Protein AF-A0A8S9YTT0-F1 (afdb_monomer)

Nearest PDB structures (foldseek):
  9b3q-assembly1_E  TM=8.096E-01  e=3.314E-27  Homo sapiens
  6gvc-assembly2_A  TM=8.107E-01  e=1.559E-25  Oryctolagus cuniculus
  2yjf-assembly1_A  TM=7.928E-01  e=2.872E-25  Oryctolagus cuniculus
  2yjf-assembly1_B  TM=7.655E-01  e=1.351E-23  Oryctolagus cuniculus
  6i4i-assembly1_A  TM=8.141E-01  e=9.166E-22  Plasmodium falciparum 3D7

Secondary structure (DSSP, 8-state):
------PPEEEEE-SSEEEEEETT-SS-SEEEE--EE--SS--S-TTS---S-EETHHHHTTS-HHHHHTT----SSS-EEEE-TTSPEEEE-THHHHHHHTTT-GGGGT--S--HHHHHHHHHHTS-HHHHHHHHTTEE--SGGGGSTTHHHHHHHHHHHHS-TTS---EE--TTTTTHHHHHHHHHHHSTTGGGTS--HHHHHHHTTHHHHHH--

Solvent-accessible surface area (backbone atoms only — not comparable to full-atom values): 13196 Å² total; per-residue (Å²): 127,82,74,78,79,82,68,42,77,36,74,37,82,40,85,59,43,29,35,30,30,48,32,70,48,96,61,66,77,42,76,47,52,50,37,77,34,62,74,92,72,89,82,89,67,92,88,63,92,78,65,84,61,33,56,24,68,61,21,59,75,65,56,69,58,71,66,63,60,72,74,63,89,72,66,86,88,59,60,44,80,46,73,45,98,88,67,52,73,47,77,46,28,58,59,78,55,54,60,66,40,35,51,59,43,25,56,80,74,75,39,97,57,79,16,55,48,55,48,52,51,52,55,47,68,71,46,62,77,87,53,36,60,59,49,40,50,58,40,70,51,63,36,66,88,63,66,52,87,64,47,60,60,51,44,44,54,51,44,56,70,80,41,64,89,88,59,62,74,34,66,42,69,57,93,65,16,65,44,43,69,46,50,50,45,11,55,51,54,56,38,90,68,34,79,79,66,62,82,52,70,67,55,38,73,75,53,40,79,60,45,54,63,70,70,75,108

pLDDT: mean 85.32, std 14.97, range [38.56, 98.38]

Foldseek 3Di:
DPDPPPWDWFWDQDPFKIFIDTQPDPGGPDIWGQDKAADPDPDDDPDDDDDRIDGTVRRVVPPPPVVVVVVQPDDDDAWDWDQDPVRDIDIDGPCLPVVLCCQCVVCVVVDPDHHPLVVLLVVLVPDDPVCSLVSQQDAEDAADSCPRPCSQVVSQVSNCVVDDVVRDGDYHYDPVRNCVVRNVRSPLSPDPCNVVQDQDPVNCVVVPPVVCVVRPD

Mean predicted aligned error: 8.88 Å

Organism: NCBI:txid59628

InterPro domains:
  IPR004000 Actin family [PF00022] (4-63)
  IPR004000 Actin family [PF00022] (70-217)
  IPR004000 Actin family [PR00190] (27-36)
  IPR004000 Actin family [PR00190] (50-61)
  IPR004000 Actin family [PTHR11937] (63-209)
  IPR004000 Actin family [SM00268] (6-217)
  IPR004001 Actin, conserved site [PS00406] (54-64)
  IPR004001 Actin, conserved site [PS00432] (198-206)
  IPR043129 ATPase, nucleotide binding domain [SSF53067] (7-217)

Sequence (217 aa):
MAEDEISALVIDNGSGMCKAGFAGDDAPRAVFPSIVGRPRHIGVMVGMGQKDSYVGDEAQSKRDFDHEMTTAAESSSLEKSYELPDGQVITIGNERFRCPEAMFQPSFLGMECAGLHETAYTSIMKCDVDIRKDLYANIVLSGGSTMFPGIADRMQKEITILTPSTMKIKIIAPPERKYSVWIGGSILASLSTFHQMWITKQEYDESGPGIVHRKCF

Structure (mmCIF, N/CA/C/O backbone):
data_AF-A0A8S9YTT0-F1
#
_entry.id   AF-A0A8S9YTT0-F1
#
loop_
_atom_site.group_PDB
_atom_site.id
_atom_site.type_symbol
_atom_site.label_atom_id
_atom_site.label_alt_id
_atom_site.label_comp_id
_atom_site.label_asym_id
_atom_site.label_entity_id
_atom_site.label_seq_id
_atom_site.pdbx_PDB_ins_code
_atom_site.Cartn_x
_atom_site.Cartn_y
_atom_site.Cartn_z
_atom_site.occupancy
_atom_site.B_iso_or_equiv
_atom_site.auth_seq_id
_atom_site.auth_comp_id
_atom_site.auth_asym_id
_atom_site.auth_atom_id
_atom_site.pdbx_PDB_model_num
ATOM 1 N N . MET A 1 1 ? -7.829 19.624 37.530 1.00 38.56 1 MET A N 1
ATOM 2 C CA . MET A 1 1 ? -7.135 18.356 37.235 1.00 38.56 1 MET A CA 1
ATOM 3 C C . MET A 1 1 ? -6.894 18.389 35.745 1.00 38.56 1 MET A C 1
ATOM 5 O O . MET A 1 1 ? -7.862 18.615 35.034 1.00 38.56 1 MET A O 1
ATOM 9 N N . ALA A 1 2 ? -5.638 18.355 35.298 1.00 44.84 2 ALA A N 1
ATOM 10 C CA . ALA A 1 2 ? -5.367 18.207 33.874 1.00 44.84 2 ALA A CA 1
ATOM 11 C C . ALA A 1 2 ? -6.006 16.880 33.453 1.00 44.84 2 ALA A C 1
ATOM 13 O O . ALA A 1 2 ? -5.789 15.876 34.129 1.00 44.84 2 ALA A O 1
ATOM 14 N N . GLU A 1 3 ? -6.883 16.905 32.454 1.00 53.22 3 GLU A N 1
ATOM 15 C CA . GLU A 1 3 ? -7.297 15.672 31.795 1.00 53.22 3 GLU A CA 1
ATOM 16 C C . GLU A 1 3 ? -6.010 15.017 31.294 1.00 53.22 3 GLU A C 1
ATOM 18 O O . GLU A 1 3 ? -5.259 15.647 30.550 1.00 53.22 3 GLU A O 1
ATOM 23 N N . ASP A 1 4 ? -5.699 13.813 31.779 1.00 58.91 4 ASP A N 1
ATOM 24 C CA . ASP A 1 4 ? -4.597 13.036 31.224 1.00 58.91 4 ASP A CA 1
ATOM 25 C C . ASP A 1 4 ? -4.889 12.872 29.731 1.00 58.91 4 ASP A C 1
ATOM 27 O O . ASP A 1 4 ? -5.878 12.245 29.345 1.00 58.91 4 ASP A O 1
ATOM 31 N N . GLU A 1 5 ? -4.077 13.509 28.892 1.00 66.75 5 GLU A N 1
ATOM 32 C CA . GLU A 1 5 ? -4.252 13.512 27.446 1.00 66.75 5 GLU A CA 1
ATOM 33 C C . GLU A 1 5 ? -4.031 12.082 26.933 1.00 66.75 5 GLU A C 1
ATOM 35 O O . GLU A 1 5 ? -2.901 11.615 26.768 1.00 66.75 5 GLU A O 1
ATOM 40 N N . ILE A 1 6 ? -5.128 11.338 26.746 1.00 69.56 6 ILE A N 1
ATOM 41 C CA . ILE A 1 6 ? -5.086 9.968 26.234 1.00 69.56 6 ILE A CA 1
ATOM 42 C C . ILE A 1 6 ? -4.625 10.032 24.778 1.00 69.56 6 ILE A C 1
ATOM 44 O O . ILE A 1 6 ? -5.411 10.256 23.860 1.00 69.56 6 ILE A O 1
ATOM 48 N N . SER A 1 7 ? -3.331 9.815 24.569 1.00 84.38 7 SER A N 1
ATOM 49 C CA . SER A 1 7 ? -2.740 9.724 23.238 1.00 84.38 7 SER A CA 1
ATOM 50 C C . SER A 1 7 ? -2.966 8.325 22.671 1.00 84.38 7 SER A C 1
ATOM 52 O O . SER A 1 7 ? -2.476 7.333 23.218 1.00 84.38 7 SER A O 1
ATOM 54 N N . ALA A 1 8 ? -3.709 8.227 21.569 1.00 91.50 8 ALA A N 1
ATOM 55 C CA . ALA A 1 8 ? -3.956 6.950 20.910 1.00 91.50 8 ALA A CA 1
ATOM 56 C C . ALA A 1 8 ? -2.650 6.337 20.373 1.00 91.50 8 ALA A C 1
ATOM 58 O O . ALA A 1 8 ? -1.804 7.034 19.814 1.00 91.50 8 ALA A O 1
ATOM 59 N N . LEU A 1 9 ? -2.501 5.017 20.514 1.00 94.44 9 LEU A N 1
ATOM 60 C CA . LEU A 1 9 ? -1.421 4.257 19.889 1.00 94.44 9 LEU A CA 1
ATOM 61 C C . LEU A 1 9 ? -1.880 3.765 18.513 1.00 94.44 9 LEU A C 1
ATOM 63 O O . LEU A 1 9 ? -2.893 3.078 18.396 1.00 94.44 9 LEU A O 1
ATOM 67 N N . VAL A 1 10 ? -1.107 4.079 17.479 1.00 96.31 10 VAL A N 1
ATOM 68 C CA . VAL A 1 10 ? -1.380 3.694 16.092 1.00 96.31 10 VAL A CA 1
ATOM 69 C C . VAL A 1 10 ? -0.447 2.557 15.713 1.00 96.31 10 VAL A C 1
ATOM 71 O O . VAL A 1 10 ? 0.773 2.730 15.746 1.00 96.31 10 VAL A O 1
ATOM 74 N N . ILE A 1 11 ? -1.016 1.412 15.327 1.00 95.94 11 ILE A N 1
ATOM 75 C CA . ILE A 1 11 ? -0.274 0.217 14.908 1.00 95.94 11 ILE A CA 1
ATOM 76 C C . ILE A 1 11 ? -0.663 -0.136 13.468 1.00 95.94 11 ILE A C 1
ATOM 78 O O . ILE A 1 11 ? -1.787 -0.554 13.203 1.00 95.94 11 ILE A O 1
ATOM 82 N N . ASP A 1 12 ? 0.284 0.007 12.543 1.00 95.06 12 ASP A N 1
ATOM 83 C CA . ASP A 1 12 ? 0.170 -0.430 11.148 1.00 95.06 12 ASP A CA 1
ATOM 84 C C . ASP A 1 12 ? 0.876 -1.783 10.986 1.00 95.06 12 ASP A C 1
ATOM 86 O O . ASP A 1 12 ? 2.108 -1.858 10.894 1.00 95.06 12 ASP A O 1
ATOM 90 N N . ASN A 1 13 ? 0.085 -2.858 10.976 1.00 91.88 13 ASN A N 1
ATOM 91 C CA . ASN A 1 13 ? 0.576 -4.218 10.784 1.00 91.88 13 ASN A CA 1
ATOM 92 C C . ASN A 1 13 ? 0.696 -4.554 9.288 1.00 91.88 13 ASN A C 1
ATOM 94 O O . ASN A 1 13 ? -0.199 -5.157 8.693 1.00 91.88 13 ASN A O 1
ATOM 98 N N . GLY A 1 14 ? 1.809 -4.153 8.672 1.00 88.00 14 GLY A N 1
ATOM 99 C CA . GLY A 1 14 ? 2.117 -4.494 7.284 1.00 88.00 14 GLY A CA 1
ATOM 100 C C . GLY A 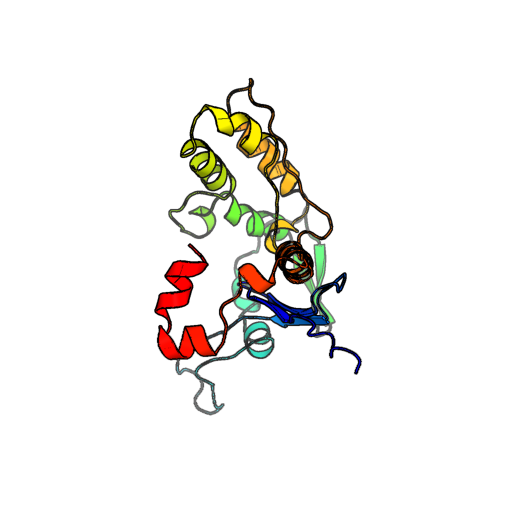1 14 ? 2.579 -5.946 7.111 1.00 88.00 14 GLY A C 1
ATOM 101 O O . GLY A 1 14 ? 2.981 -6.605 8.063 1.00 88.00 14 GLY A O 1
ATOM 102 N N . SER A 1 15 ? 2.601 -6.439 5.870 1.00 83.06 15 SER A N 1
ATOM 103 C CA . SER A 1 15 ? 3.037 -7.810 5.539 1.00 83.06 15 SER A CA 1
ATOM 104 C C . SER A 1 15 ? 4.548 -8.055 5.662 1.00 83.06 15 SER A C 1
ATOM 106 O O . SER A 1 15 ? 4.977 -9.200 5.760 1.00 83.06 15 SER A O 1
ATOM 108 N N . GLY A 1 16 ? 5.359 -6.994 5.624 1.00 82.25 16 GLY A N 1
ATOM 109 C CA . GLY A 1 16 ? 6.813 -7.075 5.809 1.00 82.25 16 GLY A CA 1
ATOM 110 C C . GLY A 1 16 ? 7.337 -6.274 6.998 1.00 82.25 16 GLY A C 1
ATOM 111 O O . GLY A 1 16 ? 8.327 -6.669 7.603 1.00 82.25 16 GLY A O 1
ATOM 112 N N . MET A 1 17 ? 6.680 -5.161 7.343 1.00 88.06 17 MET A N 1
ATOM 113 C CA . MET A 1 17 ? 7.074 -4.287 8.451 1.00 88.06 17 MET A CA 1
ATOM 114 C C . MET A 1 17 ? 5.854 -3.865 9.270 1.00 88.06 17 MET A C 1
ATOM 116 O O . MET A 1 17 ? 4.900 -3.318 8.704 1.00 88.06 17 MET A O 1
ATOM 120 N N . CYS A 1 18 ? 5.945 -4.009 10.589 1.00 92.75 18 CYS A N 1
ATOM 121 C CA . CYS A 1 18 ? 5.058 -3.370 11.552 1.00 92.75 18 CYS A CA 1
ATOM 122 C C . CYS A 1 18 ? 5.587 -1.973 11.902 1.00 92.75 18 CYS A C 1
ATOM 124 O O . CYS A 1 18 ? 6.802 -1.761 11.981 1.00 92.75 18 CYS A O 1
ATOM 126 N N . LYS A 1 19 ? 4.678 -1.013 12.083 1.00 95.19 19 LYS A N 1
ATOM 127 C CA . LYS A 1 19 ? 4.997 0.370 12.459 1.00 95.19 19 LYS A CA 1
ATOM 128 C C . LYS A 1 19 ? 4.099 0.793 13.609 1.00 95.19 19 LYS A C 1
ATOM 130 O O . LYS A 1 19 ? 2.890 0.582 13.538 1.00 95.19 19 LYS A O 1
ATOM 135 N N . ALA A 1 20 ? 4.675 1.401 14.638 1.00 96.06 20 ALA A N 1
ATOM 136 C CA . ALA A 1 20 ? 3.938 1.861 15.807 1.00 96.06 20 ALA A CA 1
ATOM 137 C C . ALA A 1 20 ? 4.396 3.253 16.258 1.00 96.06 20 ALA A C 1
ATOM 139 O O . ALA A 1 20 ? 5.578 3.586 16.166 1.00 96.06 20 ALA A O 1
ATOM 140 N N . GLY A 1 21 ? 3.469 4.061 16.762 1.00 96.06 21 GLY A N 1
ATOM 141 C CA . GLY A 1 21 ? 3.725 5.402 17.297 1.00 96.06 21 GLY A CA 1
ATOM 142 C C . GLY A 1 21 ? 2.439 6.030 17.828 1.00 96.06 21 GLY A C 1
ATOM 143 O O . GLY A 1 21 ? 1.384 5.396 17.760 1.00 96.06 21 GLY A O 1
ATOM 144 N N . PHE A 1 22 ? 2.515 7.243 18.370 1.00 95.12 22 PHE A N 1
ATOM 145 C CA . PHE A 1 22 ? 1.338 7.909 18.925 1.00 95.12 22 PHE A CA 1
ATOM 146 C C . PHE A 1 22 ? 0.628 8.749 17.864 1.00 95.12 22 PHE A C 1
ATOM 148 O O . PHE A 1 22 ? 1.243 9.226 16.912 1.00 95.12 22 PHE A O 1
ATOM 155 N N . ALA A 1 23 ? -0.681 8.919 18.026 1.00 93.06 23 ALA A N 1
ATOM 156 C CA . ALA A 1 23 ? -1.452 9.851 17.219 1.00 93.06 23 ALA A CA 1
ATOM 157 C C . ALA A 1 23 ? -0.889 11.273 17.360 1.00 93.06 23 ALA A C 1
ATOM 159 O O . ALA A 1 23 ? -0.555 11.706 18.461 1.00 93.06 23 ALA A O 1
ATOM 160 N N . GLY A 1 24 ? -0.777 11.983 16.238 1.00 88.06 24 GLY A N 1
ATOM 161 C CA . GLY A 1 24 ? -0.165 13.312 16.170 1.00 88.06 24 GLY A CA 1
ATOM 162 C C . GLY A 1 24 ? 1.354 13.315 15.962 1.00 88.06 24 GLY A C 1
ATOM 163 O O . GLY A 1 24 ? 1.894 14.364 15.626 1.00 88.06 24 GLY A O 1
ATOM 164 N N . ASP A 1 25 ? 2.046 12.176 16.090 1.00 91.06 25 ASP A N 1
ATOM 165 C CA . ASP A 1 25 ? 3.452 12.081 15.683 1.00 91.06 25 ASP A CA 1
ATOM 166 C C . ASP A 1 25 ? 3.562 12.158 14.138 1.00 91.06 25 ASP A C 1
ATOM 168 O O . ASP A 1 25 ? 2.771 11.541 13.413 1.00 91.06 25 ASP A O 1
ATOM 172 N N . ASP A 1 26 ? 4.595 12.844 13.631 1.00 87.62 26 ASP A N 1
ATOM 173 C CA . ASP A 1 26 ? 4.874 12.987 12.187 1.00 87.62 26 ASP A CA 1
ATOM 174 C C . ASP A 1 26 ? 5.441 11.706 11.538 1.00 87.62 26 ASP A C 1
ATOM 176 O O . ASP A 1 26 ? 5.462 11.559 10.313 1.00 87.62 26 ASP A O 1
ATOM 180 N N . ALA A 1 27 ? 5.934 10.764 12.349 1.00 91.44 27 ALA A N 1
ATOM 181 C CA . ALA A 1 27 ? 6.532 9.507 11.909 1.00 91.44 27 ALA A CA 1
ATOM 182 C C . ALA A 1 27 ? 6.377 8.409 12.979 1.00 91.44 27 ALA A C 1
ATOM 184 O O . ALA A 1 27 ? 6.311 8.718 14.171 1.00 91.44 27 ALA A O 1
ATOM 185 N N . PRO A 1 28 ? 6.368 7.116 12.595 1.00 93.75 28 PRO A N 1
ATOM 186 C CA . PRO A 1 28 ? 6.307 6.028 13.564 1.00 93.75 28 PRO A CA 1
ATOM 187 C C . PRO A 1 28 ? 7.546 6.024 14.470 1.00 93.75 28 PRO A C 1
ATOM 189 O O . PRO A 1 28 ? 8.673 6.178 13.998 1.00 93.75 28 PRO A O 1
ATOM 192 N N . ARG A 1 29 ? 7.343 5.775 15.768 1.00 95.25 29 ARG A N 1
ATOM 193 C CA . ARG A 1 29 ? 8.421 5.664 16.767 1.00 95.25 29 ARG A CA 1
ATOM 194 C C . ARG A 1 29 ? 9.153 4.327 16.711 1.00 95.25 29 ARG A C 1
ATOM 196 O O . ARG A 1 29 ? 10.323 4.255 17.070 1.00 95.25 29 ARG A O 1
ATOM 203 N N . ALA A 1 30 ? 8.470 3.273 16.275 1.00 94.31 30 ALA A N 1
ATOM 204 C CA . ALA A 1 30 ? 9.037 1.943 16.113 1.00 94.31 30 ALA A CA 1
ATOM 205 C C . ALA A 1 30 ? 8.679 1.378 14.739 1.00 94.31 30 ALA A C 1
ATOM 207 O O . ALA A 1 30 ? 7.532 1.463 14.298 1.00 94.31 30 ALA A O 1
ATOM 208 N N . VAL A 1 31 ? 9.665 0.775 14.078 1.00 92.19 31 VAL A N 1
ATOM 209 C CA . VAL A 1 31 ? 9.508 0.095 12.791 1.00 92.19 31 VAL A CA 1
ATOM 210 C C . VAL A 1 31 ? 10.322 -1.192 12.845 1.00 92.19 31 VAL A C 1
ATOM 212 O O . VAL A 1 31 ? 11.537 -1.131 13.006 1.00 92.19 31 VAL A O 1
ATOM 215 N N . PHE A 1 32 ? 9.670 -2.347 12.725 1.00 90.25 32 PHE A N 1
ATOM 216 C CA . PHE A 1 32 ? 10.324 -3.656 12.854 1.00 90.25 32 PHE A CA 1
ATOM 217 C C . PHE A 1 32 ? 9.721 -4.691 11.893 1.00 90.25 32 PHE A C 1
ATOM 219 O O . PHE A 1 32 ? 8.564 -4.532 11.488 1.00 90.25 32 PHE A O 1
ATOM 226 N N . PRO A 1 33 ? 10.463 -5.742 11.491 1.00 87.44 33 PRO A N 1
ATOM 227 C CA . PRO A 1 33 ? 9.933 -6.728 10.557 1.00 87.44 33 PRO A CA 1
ATOM 228 C C . PRO A 1 33 ? 8.779 -7.538 11.158 1.00 87.44 33 PRO A C 1
ATOM 230 O O . PRO A 1 33 ? 8.885 -8.074 12.260 1.00 87.44 33 PRO A O 1
ATOM 233 N N . SER A 1 34 ? 7.685 -7.670 10.410 1.00 88.50 34 SER A N 1
ATOM 234 C CA . SER A 1 34 ? 6.482 -8.440 10.779 1.00 88.50 34 SER A CA 1
ATOM 235 C C . SER A 1 34 ? 6.451 -9.812 10.095 1.00 88.50 34 SER A C 1
ATOM 237 O O . SER A 1 34 ? 5.413 -10.292 9.645 1.00 88.50 34 SER A O 1
ATOM 239 N N . ILE A 1 35 ? 7.619 -10.443 9.979 1.00 85.38 35 ILE A N 1
ATOM 240 C CA . ILE A 1 35 ? 7.816 -11.668 9.200 1.00 85.38 35 ILE A CA 1
ATOM 241 C C . ILE A 1 35 ? 7.949 -12.863 10.141 1.00 85.38 35 ILE A C 1
ATOM 243 O O . ILE A 1 35 ? 8.660 -12.801 11.143 1.00 85.38 35 ILE A O 1
ATOM 247 N N . VAL A 1 36 ? 7.310 -13.973 9.773 1.00 85.81 36 VAL A N 1
ATOM 248 C CA . VAL A 1 36 ? 7.526 -15.286 10.387 1.00 85.81 36 VAL A CA 1
ATOM 249 C C . VAL A 1 36 ? 8.046 -16.240 9.315 1.00 85.81 36 VAL A C 1
ATOM 251 O O . VAL A 1 36 ? 7.422 -16.395 8.267 1.00 85.81 36 VAL A O 1
ATOM 254 N N . GLY A 1 37 ? 9.199 -16.859 9.560 1.00 82.00 37 GLY A N 1
ATOM 255 C CA . GLY A 1 37 ? 9.825 -17.839 8.670 1.00 82.00 37 GLY A CA 1
ATOM 256 C C . GLY A 1 37 ? 9.731 -19.253 9.238 1.00 82.00 37 GLY A C 1
ATOM 257 O O . GLY A 1 37 ? 9.823 -19.434 10.452 1.00 82.00 37 GLY A O 1
ATOM 258 N N . ARG A 1 38 ? 9.571 -20.261 8.374 1.00 80.88 38 ARG A N 1
ATOM 259 C CA . ARG A 1 38 ? 9.629 -21.686 8.744 1.00 80.88 38 ARG A CA 1
ATOM 260 C C . ARG A 1 38 ? 10.625 -22.432 7.847 1.00 80.88 38 ARG A C 1
ATOM 262 O O . ARG A 1 38 ? 10.647 -22.148 6.648 1.00 80.88 38 ARG A O 1
ATOM 269 N N . PRO A 1 39 ? 11.416 -23.381 8.382 1.00 73.69 39 PRO A N 1
ATOM 270 C CA . PRO A 1 39 ? 12.289 -24.225 7.568 1.00 73.69 39 PRO A CA 1
ATOM 271 C C . PRO A 1 39 ? 11.502 -24.995 6.499 1.00 73.69 39 PRO A C 1
ATOM 273 O O . PRO A 1 39 ? 10.497 -25.635 6.805 1.00 73.69 39 PRO A O 1
ATOM 276 N N . ARG A 1 40 ? 11.967 -24.963 5.242 1.00 65.69 40 ARG A N 1
ATOM 277 C CA . ARG A 1 40 ? 11.335 -25.691 4.123 1.00 65.69 40 ARG A CA 1
ATOM 278 C C . ARG A 1 40 ? 11.636 -27.194 4.150 1.00 65.69 40 ARG A C 1
ATOM 280 O O . ARG A 1 40 ? 10.822 -27.990 3.692 1.00 65.69 40 ARG A O 1
ATOM 287 N N . HIS A 1 41 ? 12.783 -27.575 4.711 1.00 68.06 41 HIS A N 1
ATOM 288 C CA . HIS A 1 41 ? 13.205 -28.963 4.875 1.00 68.06 41 HIS A CA 1
ATOM 289 C C . HIS A 1 41 ? 13.453 -29.248 6.357 1.00 68.06 41 HIS A C 1
ATOM 291 O O . HIS A 1 41 ? 14.372 -28.697 6.959 1.00 68.06 41 HIS A O 1
ATOM 297 N N . ILE A 1 42 ? 12.622 -30.108 6.942 1.00 55.31 42 ILE A N 1
ATOM 298 C CA . ILE A 1 42 ? 12.773 -30.575 8.321 1.00 55.31 42 ILE A CA 1
ATOM 299 C C . ILE A 1 42 ? 13.644 -31.840 8.272 1.00 55.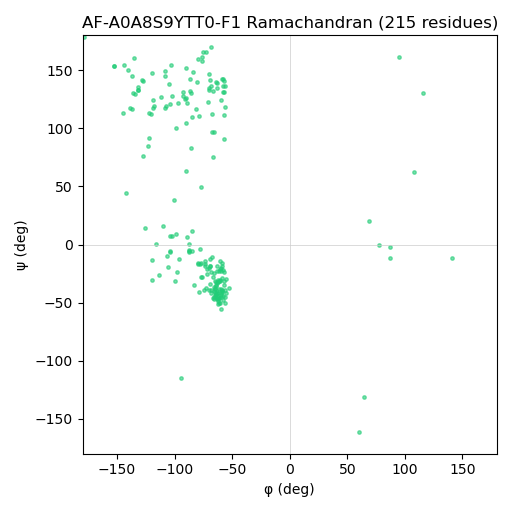31 42 ILE A C 1
ATOM 301 O O . ILE A 1 42 ? 13.165 -32.894 7.865 1.00 55.31 42 ILE A O 1
ATOM 305 N N . GLY A 1 43 ? 14.922 -31.732 8.658 1.00 56.88 43 GLY A N 1
ATOM 306 C CA . GLY A 1 43 ? 15.723 -32.894 9.080 1.00 56.88 43 GLY A CA 1
ATOM 307 C C . GLY A 1 43 ? 16.840 -33.415 8.162 1.00 56.88 43 GLY A C 1
ATOM 308 O O . GLY A 1 43 ? 16.814 -34.587 7.804 1.00 56.88 43 GLY A O 1
ATOM 309 N N . VAL A 1 44 ? 17.887 -32.625 7.872 1.00 49.62 44 VAL A N 1
ATOM 310 C CA . VAL A 1 44 ? 19.133 -33.178 7.270 1.00 49.62 44 VAL A CA 1
ATOM 311 C C . VAL A 1 44 ? 20.396 -32.961 8.124 1.00 49.62 44 VAL A C 1
ATOM 313 O O . VAL A 1 44 ? 21.387 -33.654 7.927 1.00 49.62 44 VAL A O 1
ATOM 316 N N . MET A 1 45 ? 20.376 -32.099 9.149 1.00 44.78 45 MET A N 1
ATOM 317 C CA . MET A 1 45 ? 21.513 -31.936 10.072 1.00 44.78 45 MET A CA 1
ATOM 318 C C . MET A 1 45 ? 21.099 -32.210 11.520 1.00 44.78 45 MET A C 1
ATOM 320 O O . MET A 1 45 ? 20.646 -31.328 12.246 1.00 44.78 45 MET A O 1
ATOM 324 N N . VAL A 1 46 ? 21.253 -33.468 11.938 1.00 43.50 46 VAL A N 1
ATOM 325 C CA . VAL A 1 46 ? 21.101 -33.903 13.332 1.00 43.50 46 VAL A CA 1
ATOM 326 C C . VAL A 1 46 ? 22.238 -33.284 14.155 1.00 43.50 46 VAL A C 1
ATOM 328 O O . VAL A 1 46 ? 23.395 -33.643 13.957 1.00 43.50 46 VAL A O 1
ATOM 331 N N . GLY A 1 47 ? 21.927 -32.351 15.064 1.00 52.38 47 GLY A N 1
ATOM 332 C CA . GLY A 1 47 ? 22.898 -31.846 16.051 1.00 52.38 47 GLY A CA 1
ATOM 333 C C . GLY A 1 47 ? 22.858 -30.347 16.373 1.00 52.38 47 GLY A C 1
ATOM 334 O O . GLY A 1 47 ? 23.451 -29.941 17.367 1.00 52.38 47 GLY A O 1
ATOM 335 N N . MET A 1 48 ? 22.140 -29.522 15.605 1.00 52.62 48 MET A N 1
ATOM 336 C CA . MET A 1 48 ? 21.912 -28.107 15.935 1.00 52.62 48 MET A CA 1
ATOM 337 C C . MET A 1 48 ? 20.411 -27.875 16.101 1.00 52.62 48 MET A C 1
ATOM 339 O O . MET A 1 48 ? 19.658 -28.099 15.160 1.00 52.62 48 MET A O 1
ATOM 343 N N . GLY A 1 49 ? 19.965 -27.474 17.295 1.00 58.47 49 GLY A N 1
ATOM 344 C CA . GLY A 1 49 ? 18.549 -27.271 17.624 1.00 58.47 49 GLY A CA 1
ATOM 345 C C . GLY A 1 49 ? 17.852 -26.266 16.700 1.00 58.47 49 GLY A C 1
ATOM 346 O O . GLY A 1 49 ? 17.851 -25.066 16.971 1.00 58.47 49 GLY A O 1
ATOM 347 N N . GLN A 1 50 ? 17.267 -26.753 15.604 1.00 61.88 50 GLN A N 1
ATOM 348 C CA . GLN A 1 50 ? 16.421 -25.963 14.712 1.00 61.88 50 GLN A CA 1
ATOM 349 C C . GLN A 1 50 ? 15.096 -25.639 15.410 1.00 61.88 50 GLN A C 1
ATOM 351 O O . GLN A 1 50 ? 14.482 -26.512 16.021 1.00 61.88 50 GLN A O 1
ATOM 356 N N . LYS A 1 51 ? 14.666 -24.375 15.318 1.00 70.19 51 LYS A N 1
ATOM 357 C CA . LYS A 1 51 ? 13.350 -23.927 15.791 1.00 70.19 51 LYS A CA 1
ATOM 358 C C . LYS A 1 51 ? 12.303 -24.193 14.708 1.00 70.19 51 LYS A C 1
ATOM 360 O O . LYS A 1 51 ? 12.594 -24.046 13.522 1.00 70.19 51 LYS A O 1
ATOM 365 N N . ASP A 1 52 ? 11.070 -24.468 15.124 1.00 80.56 52 ASP A N 1
ATOM 366 C CA . ASP A 1 52 ? 9.933 -24.655 14.209 1.00 80.56 52 ASP A CA 1
ATOM 367 C C . ASP A 1 52 ? 9.554 -23.371 13.451 1.00 80.56 52 ASP A C 1
ATOM 369 O O . ASP A 1 52 ? 8.976 -23.414 12.362 1.00 80.56 52 ASP A O 1
ATOM 373 N N . SER A 1 53 ? 9.882 -22.209 14.019 1.00 84.25 53 SER A N 1
ATOM 374 C CA . SER A 1 53 ? 9.674 -20.907 13.394 1.00 84.25 53 SER A CA 1
ATOM 375 C C . SER A 1 53 ? 10.668 -19.864 13.889 1.00 84.25 53 SER A C 1
ATOM 377 O O . SER A 1 53 ? 11.116 -19.910 15.035 1.00 84.25 53 SER A O 1
ATOM 379 N N . TYR A 1 54 ? 10.922 -18.881 13.037 1.00 83.44 54 TYR A N 1
ATOM 380 C CA . TYR A 1 54 ? 11.734 -17.698 13.299 1.00 83.44 54 TYR A CA 1
ATOM 381 C C . TYR A 1 54 ? 10.866 -16.450 13.127 1.00 83.44 54 TYR A C 1
ATOM 383 O O . TYR A 1 54 ? 9.966 -16.454 12.286 1.00 83.44 54 TYR A O 1
ATOM 391 N N . VAL A 1 55 ? 11.117 -15.385 13.893 1.00 87.50 55 VAL A N 1
ATOM 392 C CA . VAL A 1 55 ? 10.309 -14.150 13.863 1.00 87.50 55 VAL A CA 1
ATOM 393 C C . VAL A 1 55 ? 11.206 -12.929 13.673 1.00 87.50 55 VAL A C 1
ATOM 395 O O . VAL A 1 55 ? 12.299 -12.861 14.231 1.00 87.50 55 VAL A O 1
ATOM 398 N N . GLY A 1 56 ? 10.739 -11.960 12.889 1.00 86.69 56 GLY A N 1
ATOM 399 C CA . GLY A 1 56 ? 11.394 -10.667 12.718 1.00 86.69 56 GLY A CA 1
ATOM 400 C C . GLY A 1 56 ? 12.767 -10.786 12.052 1.00 86.69 56 GLY A C 1
ATOM 401 O O . GLY A 1 56 ? 12.920 -11.471 11.038 1.00 86.69 56 GLY A O 1
ATOM 402 N N . ASP A 1 57 ? 13.774 -10.147 12.646 1.00 83.06 57 ASP A N 1
ATOM 403 C CA . ASP A 1 57 ? 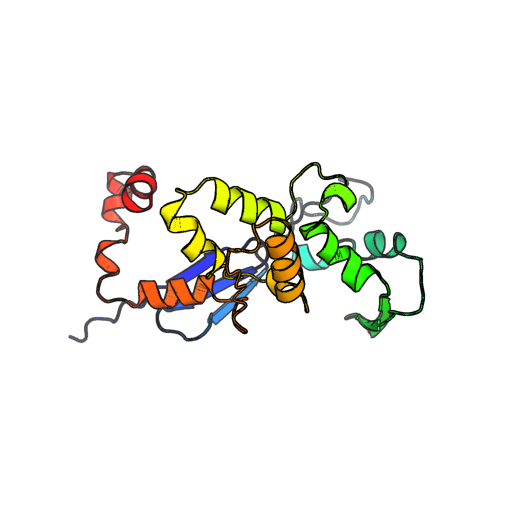15.160 -10.159 12.156 1.00 83.06 57 ASP A CA 1
ATOM 404 C C . ASP A 1 57 ? 15.764 -11.576 12.114 1.00 83.06 57 ASP A C 1
ATOM 406 O O . ASP A 1 57 ? 16.546 -11.905 11.218 1.00 83.06 57 ASP A O 1
ATOM 410 N N . GLU A 1 58 ? 15.351 -12.463 13.029 1.00 80.75 58 GLU A N 1
ATOM 411 C CA . GLU A 1 58 ? 15.790 -13.863 13.029 1.00 80.75 58 GLU A CA 1
ATOM 412 C C . GLU A 1 58 ? 15.259 -14.597 11.788 1.00 80.75 58 GLU A C 1
ATOM 414 O O . GLU A 1 58 ? 15.991 -15.351 11.154 1.00 80.75 58 GLU A O 1
ATOM 419 N N . ALA A 1 59 ? 14.013 -14.332 11.378 1.00 80.75 59 ALA A N 1
ATOM 420 C CA . ALA A 1 59 ? 13.469 -14.882 10.136 1.00 80.75 59 ALA A CA 1
ATOM 421 C C . ALA A 1 59 ? 14.156 -14.288 8.902 1.00 80.75 59 ALA A C 1
ATOM 423 O O . ALA A 1 59 ? 14.419 -14.997 7.932 1.00 80.75 59 ALA A O 1
ATOM 424 N N . GLN A 1 60 ? 14.449 -12.987 8.941 1.00 75.69 60 GLN A N 1
ATOM 425 C CA . GLN A 1 60 ? 15.072 -12.269 7.836 1.00 75.69 60 GLN A CA 1
ATOM 426 C C . GLN A 1 60 ? 16.496 -12.769 7.555 1.00 75.69 60 GLN A C 1
ATOM 428 O O . GLN A 1 60 ? 16.838 -12.998 6.398 1.00 75.69 60 GLN A O 1
ATOM 433 N N . SER A 1 61 ? 17.295 -12.994 8.601 1.00 72.38 61 SER A N 1
ATOM 434 C CA . SER A 1 61 ? 18.670 -13.515 8.490 1.00 72.38 61 SER A CA 1
ATOM 435 C C . SER A 1 61 ? 18.758 -14.975 8.028 1.00 72.38 61 SER A C 1
ATOM 437 O O . SER A 1 61 ? 19.837 -15.441 7.679 1.00 72.38 61 SER A O 1
ATOM 439 N N . LYS A 1 62 ? 17.635 -15.704 8.025 1.00 69.06 62 LYS A N 1
ATOM 440 C CA . LYS A 1 62 ? 17.537 -17.118 7.625 1.00 69.06 62 LYS A CA 1
ATOM 441 C C . LYS A 1 62 ? 16.915 -17.324 6.242 1.00 69.06 62 LYS A C 1
ATOM 443 O O . LYS A 1 62 ? 16.632 -18.461 5.875 1.00 69.06 62 LYS A O 1
ATOM 448 N N . ARG A 1 63 ? 16.665 -16.254 5.480 1.00 66.75 63 ARG A N 1
ATOM 449 C CA . ARG A 1 63 ? 16.278 -16.383 4.068 1.00 66.75 63 ARG A CA 1
ATOM 450 C C . ARG A 1 63 ? 17.502 -16.841 3.270 1.00 66.75 63 ARG A C 1
ATOM 452 O O . ARG A 1 63 ? 18.516 -16.151 3.302 1.00 66.75 63 ARG A O 1
ATOM 459 N N . ASP A 1 64 ? 17.393 -17.977 2.576 1.00 57.03 64 ASP A N 1
ATOM 460 C CA . ASP A 1 64 ? 18.436 -18.541 1.700 1.00 57.03 64 ASP A CA 1
ATOM 461 C C . ASP A 1 64 ? 18.664 -17.645 0.471 1.00 57.03 64 ASP A C 1
ATOM 463 O O . ASP A 1 64 ? 18.230 -17.935 -0.645 1.00 57.03 64 ASP A O 1
ATOM 467 N N . PHE A 1 65 ? 19.350 -16.526 0.693 1.00 50.50 65 PHE A N 1
ATOM 468 C CA . PHE A 1 65 ? 19.772 -15.590 -0.345 1.00 50.50 65 PHE A CA 1
ATOM 469 C C . PHE A 1 65 ? 20.663 -16.299 -1.377 1.00 50.50 65 PHE A C 1
ATOM 471 O O . PHE A 1 65 ? 20.499 -16.120 -2.582 1.00 50.50 65 PHE A O 1
ATOM 478 N N . ASP A 1 66 ? 21.539 -17.185 -0.901 1.00 44.66 66 ASP A N 1
ATOM 479 C CA . ASP A 1 66 ? 22.527 -17.907 -1.708 1.00 44.66 66 ASP A CA 1
ATOM 480 C C . ASP A 1 66 ? 21.888 -18.828 -2.767 1.00 44.66 66 ASP A C 1
ATOM 482 O O . ASP A 1 66 ? 22.408 -18.981 -3.878 1.00 44.66 66 ASP A O 1
ATOM 486 N N . HIS A 1 67 ? 20.716 -19.402 -2.473 1.00 45.62 67 HIS A N 1
ATOM 487 C CA . HIS A 1 67 ? 19.994 -20.262 -3.415 1.00 45.62 67 HIS A CA 1
ATOM 488 C C . HIS A 1 67 ? 19.330 -19.453 -4.545 1.00 45.62 67 HIS A C 1
ATOM 490 O O . HIS A 1 67 ? 19.356 -19.867 -5.706 1.00 45.62 67 HIS A O 1
ATOM 496 N N . GLU A 1 68 ? 18.763 -18.280 -4.242 1.00 48.88 68 GLU A N 1
ATOM 497 C CA . GLU A 1 68 ? 18.167 -17.395 -5.257 1.00 48.88 68 GLU A CA 1
ATOM 498 C C . GLU A 1 68 ? 19.240 -16.768 -6.168 1.00 48.88 68 GLU A C 1
ATOM 500 O O . GLU A 1 68 ? 19.030 -16.647 -7.377 1.00 48.88 68 GLU A O 1
ATOM 505 N N . MET A 1 69 ? 20.428 -16.481 -5.621 1.00 49.12 69 MET A N 1
ATOM 506 C CA . MET A 1 69 ? 21.584 -15.937 -6.352 1.00 49.12 69 MET A CA 1
ATOM 507 C C . MET A 1 69 ? 22.148 -16.888 -7.419 1.00 49.12 69 MET A C 1
ATOM 509 O O . MET A 1 69 ? 22.618 -16.440 -8.464 1.00 49.12 69 MET A O 1
ATOM 513 N N . THR A 1 70 ? 22.064 -18.203 -7.204 1.00 48.81 70 THR A N 1
ATOM 514 C CA . THR A 1 70 ? 22.606 -19.212 -8.138 1.00 48.81 70 THR A CA 1
ATOM 515 C C . THR A 1 70 ? 21.816 -19.283 -9.460 1.00 48.81 70 THR A C 1
ATOM 517 O O . THR A 1 70 ? 22.325 -19.756 -10.473 1.00 48.81 70 THR A O 1
ATOM 520 N N . THR A 1 71 ? 20.582 -18.767 -9.494 1.00 49.56 71 THR A N 1
ATOM 521 C CA . THR A 1 71 ? 19.673 -18.853 -10.658 1.00 49.56 71 THR A CA 1
ATOM 522 C C . THR A 1 71 ? 19.857 -17.700 -11.666 1.00 49.56 71 THR A C 1
ATOM 524 O O . THR A 1 71 ? 19.245 -17.690 -12.732 1.00 49.56 71 THR A O 1
ATOM 527 N N . ALA A 1 72 ? 20.695 -16.709 -11.359 1.00 49.31 72 ALA A N 1
ATOM 528 C CA . ALA A 1 72 ? 20.626 -15.385 -11.981 1.00 49.31 72 ALA A CA 1
ATOM 529 C C . ALA A 1 72 ? 21.671 -15.088 -13.089 1.00 49.31 72 ALA A C 1
ATOM 531 O O . ALA A 1 72 ? 21.760 -13.978 -13.595 1.00 49.31 72 ALA A O 1
ATOM 532 N N . ALA A 1 73 ? 22.458 -16.074 -13.514 1.00 52.31 73 ALA A N 1
ATOM 533 C CA . ALA A 1 73 ? 23.749 -15.863 -14.178 1.00 52.31 73 ALA A CA 1
ATOM 534 C C . ALA A 1 73 ? 23.758 -15.435 -15.674 1.00 52.31 73 ALA A C 1
ATOM 536 O O . ALA A 1 73 ? 24.523 -16.021 -16.436 1.00 52.31 73 ALA A O 1
ATOM 537 N N . GLU A 1 74 ? 23.006 -14.416 -16.128 1.00 53.31 74 GLU A N 1
ATOM 538 C CA . GLU A 1 74 ? 23.162 -13.899 -17.512 1.00 53.31 74 GLU A CA 1
ATOM 539 C C . GLU A 1 74 ? 22.970 -12.369 -17.687 1.00 53.31 74 GLU A C 1
ATOM 541 O O . GLU A 1 74 ? 21.847 -11.862 -17.637 1.00 53.31 74 GLU A O 1
ATOM 546 N N . SER A 1 75 ? 24.074 -11.679 -18.047 1.00 52.06 75 SER A N 1
ATOM 547 C CA . SER A 1 75 ? 24.209 -10.388 -18.779 1.00 52.06 75 SER A CA 1
ATOM 548 C C . SER A 1 75 ? 24.840 -9.200 -18.023 1.00 52.06 75 SER A C 1
ATOM 550 O O . SER A 1 75 ? 24.404 -8.823 -16.938 1.00 52.06 75 SER A O 1
ATOM 552 N N . SER A 1 76 ? 25.821 -8.549 -18.672 1.00 55.50 76 SER A N 1
ATOM 553 C CA . SER A 1 76 ? 26.860 -7.708 -18.052 1.00 55.50 76 SER A CA 1
ATOM 554 C C . SER A 1 76 ? 26.790 -6.190 -18.300 1.00 55.50 76 SER A C 1
ATOM 556 O O . SER A 1 76 ? 27.756 -5.470 -18.058 1.00 55.50 76 SER A O 1
ATOM 558 N N . SER A 1 77 ? 25.662 -5.649 -18.775 1.00 51.81 77 SER A N 1
ATOM 559 C CA . SER A 1 77 ? 25.539 -4.209 -19.098 1.00 51.81 77 SER A CA 1
ATOM 560 C C . SER A 1 77 ? 24.749 -3.366 -18.083 1.00 51.81 77 SER A C 1
ATOM 562 O O . SER A 1 77 ? 24.696 -2.144 -18.215 1.00 51.81 77 SER A O 1
ATOM 564 N N . LEU A 1 78 ? 24.138 -3.990 -17.068 1.00 58.22 78 LEU A N 1
ATOM 565 C CA . LEU A 1 78 ? 23.269 -3.339 -16.062 1.00 58.22 78 LEU A CA 1
ATOM 566 C C . LEU A 1 78 ? 23.710 -3.620 -14.612 1.00 58.22 78 LEU A C 1
ATOM 568 O O . LEU A 1 78 ? 22.972 -3.364 -13.652 1.00 58.22 78 LEU A O 1
ATOM 572 N N . GLU A 1 79 ? 24.932 -4.129 -14.486 1.00 72.38 79 GLU A N 1
ATOM 573 C CA . GLU A 1 79 ? 25.564 -4.581 -13.256 1.00 72.38 79 GLU A CA 1
ATOM 574 C C . GLU A 1 79 ? 25.766 -3.444 -12.246 1.00 72.38 79 GLU A C 1
ATOM 576 O O . GLU A 1 79 ? 26.209 -2.341 -12.572 1.00 72.38 79 GLU A O 1
ATOM 581 N N . LYS A 1 80 ? 25.427 -3.716 -10.985 1.00 80.06 80 LYS A N 1
ATOM 582 C CA . LYS A 1 80 ? 25.725 -2.860 -9.837 1.00 80.06 80 LYS A CA 1
ATOM 583 C C . LYS A 1 80 ? 26.317 -3.708 -8.722 1.00 80.06 80 LYS A C 1
ATOM 585 O O . LYS A 1 80 ? 25.763 -4.751 -8.381 1.00 80.06 80 LYS A O 1
ATOM 590 N N . SER A 1 81 ? 27.406 -3.227 -8.136 1.00 85.75 81 SER A N 1
ATOM 591 C CA . SER A 1 81 ? 28.034 -3.862 -6.981 1.00 85.75 81 SER A CA 1
ATOM 592 C C . SER A 1 81 ? 27.306 -3.507 -5.681 1.00 85.75 81 SER A C 1
ATOM 594 O O . SER A 1 81 ? 26.879 -2.362 -5.492 1.00 85.75 81 SER A O 1
ATOM 596 N N . 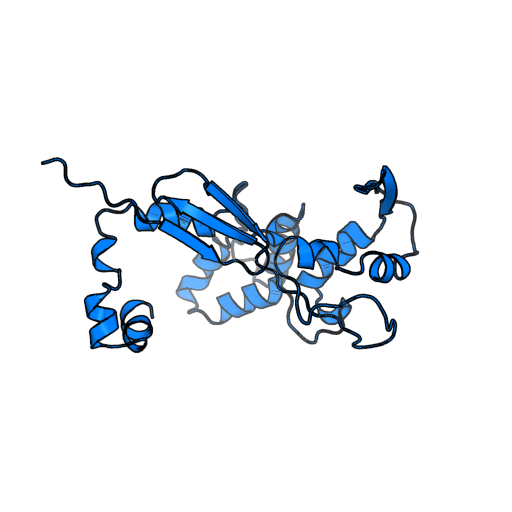TYR A 1 82 ? 27.163 -4.486 -4.792 1.00 83.69 82 TYR A N 1
ATOM 597 C CA . TYR A 1 82 ? 26.579 -4.346 -3.461 1.00 83.69 82 TYR A CA 1
ATOM 598 C C . TYR A 1 82 ? 27.459 -5.062 -2.435 1.00 83.69 82 TYR A C 1
ATOM 600 O O . TYR A 1 82 ? 27.814 -6.219 -2.641 1.00 83.69 82 TYR A O 1
ATOM 608 N N . GLU A 1 83 ? 27.813 -4.373 -1.352 1.00 88.06 83 GLU A N 1
ATOM 609 C CA . GLU A 1 83 ? 28.593 -4.932 -0.245 1.00 88.06 83 GLU A CA 1
ATOM 610 C C . GLU A 1 83 ? 27.648 -5.542 0.797 1.00 88.06 83 GLU A C 1
ATOM 612 O O . GLU A 1 83 ? 26.746 -4.873 1.309 1.00 88.06 83 GLU A O 1
ATOM 617 N N . LEU A 1 84 ? 27.831 -6.831 1.063 1.00 85.81 84 LEU A N 1
ATOM 618 C CA . LEU A 1 84 ? 27.105 -7.604 2.059 1.00 85.81 84 LEU A CA 1
ATOM 619 C C . LEU A 1 84 ? 27.608 -7.276 3.480 1.00 85.81 84 LEU A C 1
ATOM 621 O O . LEU A 1 84 ? 28.715 -6.762 3.641 1.00 85.81 84 LEU A O 1
ATOM 625 N N . PRO A 1 85 ? 26.835 -7.590 4.540 1.00 81.56 85 PRO A N 1
ATOM 626 C CA . PRO A 1 85 ? 27.235 -7.308 5.924 1.00 81.56 85 PRO A CA 1
ATOM 627 C C . PRO A 1 85 ? 28.544 -7.971 6.386 1.00 81.56 85 PRO A C 1
ATOM 629 O O . PRO A 1 85 ? 29.128 -7.530 7.372 1.00 81.56 85 PRO A O 1
ATOM 632 N N . ASP A 1 86 ? 28.990 -9.030 5.708 1.00 84.38 86 ASP A N 1
ATOM 633 C CA . ASP A 1 86 ? 30.265 -9.718 5.950 1.00 84.38 86 ASP A CA 1
ATOM 634 C C . ASP A 1 86 ? 31.450 -9.106 5.171 1.00 84.38 86 ASP A C 1
ATOM 636 O O . ASP A 1 86 ? 32.579 -9.584 5.289 1.00 84.38 86 ASP A O 1
ATOM 640 N N . GLY A 1 87 ? 31.204 -8.042 4.396 1.00 84.88 87 GLY A N 1
ATOM 641 C CA . GLY A 1 87 ? 32.181 -7.352 3.553 1.00 84.88 87 GLY A CA 1
ATOM 642 C C . GLY A 1 87 ? 32.336 -7.946 2.150 1.00 84.88 87 GLY A C 1
ATOM 643 O O . GLY A 1 87 ? 33.095 -7.411 1.338 1.00 84.88 87 GLY A O 1
ATOM 644 N N . GLN A 1 88 ? 31.638 -9.038 1.819 1.00 89.50 88 GLN A N 1
ATOM 645 C CA . GLN A 1 88 ? 31.672 -9.593 0.470 1.00 89.50 88 GLN A CA 1
ATOM 646 C C . GLN A 1 88 ? 30.934 -8.670 -0.506 1.00 89.50 88 GLN A C 1
ATOM 648 O O . GLN A 1 88 ? 29.802 -8.260 -0.269 1.00 89.50 88 GLN A O 1
ATOM 653 N N . VAL A 1 89 ? 31.540 -8.383 -1.659 1.00 87.31 89 VAL A N 1
ATOM 654 C CA . VAL A 1 89 ? 30.890 -7.604 -2.720 1.00 87.31 89 VAL A CA 1
ATOM 655 C C . VAL A 1 89 ? 30.289 -8.545 -3.759 1.00 87.31 89 VAL A C 1
ATOM 657 O O . VAL A 1 89 ? 31.002 -9.330 -4.383 1.00 87.31 89 VAL A O 1
ATOM 660 N N . ILE A 1 90 ? 28.979 -8.441 -3.972 1.00 84.94 90 ILE A N 1
ATOM 661 C CA . ILE A 1 90 ? 28.256 -9.141 -5.038 1.00 84.94 90 ILE A CA 1
ATOM 662 C C . ILE A 1 90 ? 27.933 -8.187 -6.185 1.00 84.94 90 ILE A C 1
ATOM 664 O O . ILE A 1 90 ? 27.794 -6.980 -5.986 1.00 84.94 90 ILE A O 1
ATOM 668 N N . THR A 1 91 ? 27.780 -8.733 -7.388 1.00 81.81 91 THR A N 1
ATOM 669 C CA . THR A 1 91 ? 27.359 -7.976 -8.571 1.00 81.81 91 THR A CA 1
ATOM 670 C C . THR A 1 91 ? 25.966 -8.426 -8.981 1.00 81.81 91 THR A C 1
ATOM 672 O O . THR A 1 91 ? 25.729 -9.619 -9.1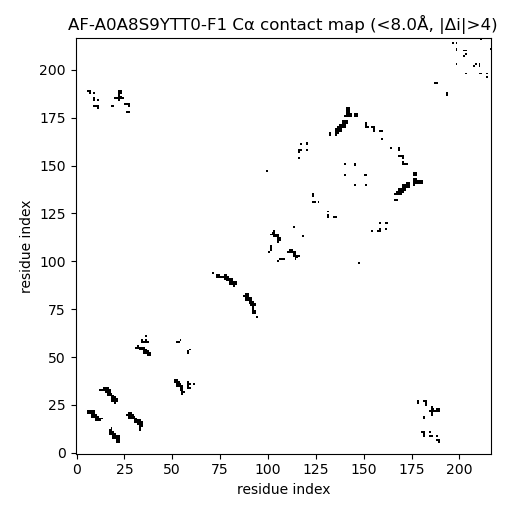34 1.00 81.81 91 THR A O 1
ATOM 675 N N . ILE A 1 92 ? 25.048 -7.470 -9.128 1.00 81.50 92 ILE A N 1
ATOM 676 C CA . ILE A 1 92 ? 23.652 -7.716 -9.506 1.00 81.50 92 ILE A CA 1
ATOM 677 C C . ILE A 1 92 ? 23.387 -7.016 -10.840 1.00 81.50 92 ILE A C 1
ATOM 679 O O . ILE A 1 92 ? 23.519 -5.793 -10.928 1.00 81.50 92 ILE A O 1
ATOM 683 N N . GLY A 1 93 ? 23.020 -7.780 -11.863 1.00 77.75 93 GLY A N 1
ATOM 684 C CA . GLY A 1 93 ? 22.709 -7.328 -13.215 1.00 77.75 93 GLY A CA 1
ATOM 685 C C . GLY A 1 93 ? 21.213 -7.093 -13.437 1.00 77.75 93 GLY A C 1
ATOM 686 O O . GLY A 1 93 ? 20.609 -6.165 -12.883 1.00 77.75 93 GLY A O 1
ATOM 687 N N . ASN A 1 94 ? 20.612 -7.896 -14.321 1.00 71.19 94 ASN A N 1
ATOM 688 C CA . ASN A 1 94 ? 19.237 -7.688 -14.783 1.00 71.19 94 ASN A CA 1
ATOM 689 C C . ASN A 1 94 ? 18.143 -8.035 -13.759 1.00 71.19 94 ASN A C 1
ATOM 691 O O . ASN A 1 94 ? 16.995 -7.597 -13.882 1.00 71.19 94 ASN A O 1
ATOM 695 N N . GLU A 1 95 ? 18.503 -8.744 -12.698 1.00 76.31 95 GLU A N 1
ATOM 696 C CA . GLU A 1 95 ? 17.639 -9.118 -11.580 1.00 76.31 95 GLU A CA 1
ATOM 697 C C . GLU A 1 95 ? 17.029 -7.876 -10.931 1.00 76.31 95 GLU A C 1
ATOM 699 O O . GLU A 1 95 ? 15.881 -7.898 -10.485 1.00 76.31 95 GLU A O 1
ATOM 704 N N . ARG A 1 96 ? 17.764 -6.756 -10.965 1.00 78.62 96 ARG A N 1
ATOM 705 C CA . ARG A 1 96 ? 17.339 -5.453 -10.441 1.00 78.62 96 ARG A CA 1
ATOM 706 C C . ARG A 1 96 ? 16.013 -4.968 -11.021 1.00 78.62 96 ARG A C 1
ATOM 708 O O . ARG A 1 96 ? 15.306 -4.229 -10.339 1.00 78.62 96 ARG A O 1
ATOM 715 N N . PHE A 1 97 ? 15.686 -5.353 -12.254 1.00 76.12 97 PHE A N 1
ATOM 716 C CA . PHE A 1 97 ? 14.411 -5.016 -12.888 1.00 76.12 97 PHE A CA 1
ATOM 717 C C . PHE A 1 97 ? 13.523 -6.234 -13.147 1.00 76.12 97 PHE A C 1
ATOM 719 O O . PHE A 1 97 ? 12.307 -6.082 -13.113 1.00 76.12 97 PHE A O 1
ATOM 726 N N . ARG A 1 98 ? 14.075 -7.445 -13.309 1.00 78.50 98 ARG A N 1
ATOM 727 C CA . ARG A 1 98 ? 13.262 -8.672 -13.407 1.00 78.50 98 ARG A CA 1
ATOM 728 C C . ARG A 1 98 ? 12.499 -8.980 -12.120 1.00 78.50 98 ARG A C 1
ATOM 730 O O . ARG A 1 98 ? 11.356 -9.415 -12.189 1.00 78.50 98 ARG A O 1
ATOM 737 N N . CYS A 1 99 ? 13.109 -8.737 -10.959 1.00 86.12 99 CYS A N 1
ATOM 738 C CA . CYS A 1 99 ? 12.468 -8.965 -9.665 1.00 86.12 99 CYS A CA 1
ATOM 739 C C . CYS A 1 99 ? 11.179 -8.131 -9.496 1.00 86.12 99 CYS A C 1
ATOM 741 O O . CYS A 1 99 ? 10.116 -8.722 -9.303 1.00 86.12 99 CYS A O 1
ATOM 743 N N . PRO A 1 100 ? 11.197 -6.789 -9.639 1.00 87.50 100 PRO A N 1
ATOM 744 C CA . PRO A 1 100 ? 9.967 -6.004 -9.550 1.00 87.50 100 PRO A CA 1
ATOM 745 C C . PRO A 1 100 ? 9.011 -6.214 -10.736 1.00 87.50 100 PRO A C 1
ATOM 747 O O . PRO A 1 100 ? 7.818 -5.948 -10.584 1.00 87.50 100 PRO A O 1
ATOM 750 N N . GLU A 1 101 ? 9.484 -6.715 -11.886 1.00 88.56 101 GLU A N 1
ATOM 751 C CA . GLU A 1 101 ? 8.622 -7.032 -13.036 1.00 88.56 101 GLU A CA 1
ATOM 752 C C . GLU A 1 101 ? 7.571 -8.088 -12.695 1.00 88.56 101 GLU A C 1
ATOM 754 O O . GLU A 1 101 ? 6.456 -8.009 -13.198 1.00 88.56 101 GLU A O 1
ATOM 759 N N . ALA A 1 102 ? 7.865 -9.010 -11.774 1.00 90.31 102 ALA A N 1
ATOM 760 C CA . ALA A 1 102 ? 6.905 -10.014 -11.320 1.00 90.31 102 ALA A CA 1
ATOM 761 C C . ALA A 1 102 ? 5.612 -9.411 -10.730 1.00 90.31 102 ALA A C 1
ATOM 763 O O . ALA A 1 102 ? 4.577 -10.071 -10.722 1.00 90.31 102 ALA A O 1
ATOM 764 N N . MET A 1 103 ? 5.627 -8.149 -10.276 1.00 93.44 103 MET A N 1
ATOM 765 C CA . MET A 1 103 ? 4.406 -7.452 -9.843 1.00 93.44 103 MET A CA 1
ATOM 766 C C . MET A 1 103 ? 3.485 -7.078 -11.013 1.00 93.44 103 MET A C 1
ATOM 768 O O . MET A 1 103 ? 2.283 -6.902 -10.821 1.00 93.44 103 MET A O 1
ATOM 772 N N . PHE A 1 104 ? 4.034 -6.921 -12.217 1.00 93.56 104 PHE A N 1
ATOM 773 C CA . PHE A 1 104 ? 3.290 -6.638 -13.445 1.00 93.56 104 PHE A CA 1
ATOM 774 C C . PHE A 1 104 ? 3.073 -7.908 -14.271 1.00 93.56 104 PHE A C 1
ATOM 776 O O . PHE A 1 104 ? 2.031 -8.031 -14.902 1.00 93.56 104 PHE A O 1
ATOM 783 N N . GLN A 1 105 ? 3.998 -8.867 -14.209 1.00 92.75 105 GLN A N 1
ATOM 784 C CA . GLN A 1 105 ? 3.933 -10.155 -14.898 1.00 92.75 105 GLN A CA 1
ATOM 785 C C . GLN A 1 105 ? 4.142 -11.321 -13.913 1.00 92.75 105 GLN A C 1
ATOM 787 O O . GLN A 1 105 ? 5.218 -11.927 -13.883 1.00 92.75 105 GLN A O 1
ATOM 792 N N . PRO A 1 106 ? 3.124 -11.674 -13.103 1.00 92.81 106 PRO A N 1
ATOM 793 C CA . PRO A 1 106 ? 3.242 -12.734 -12.093 1.00 92.81 106 PRO A CA 1
ATOM 794 C C . PRO A 1 106 ? 3.575 -14.118 -12.666 1.00 92.81 106 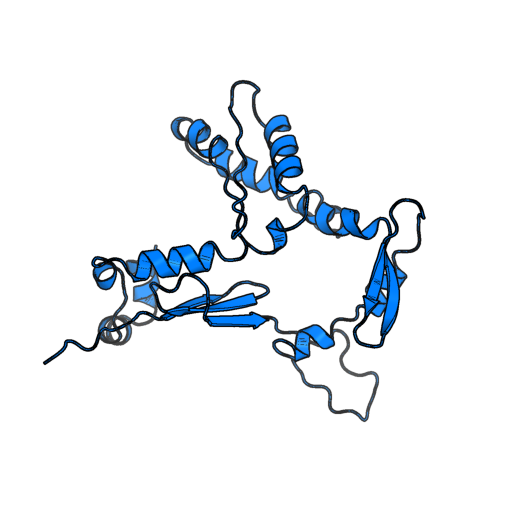PRO A C 1
ATOM 796 O O . PRO A 1 106 ? 4.144 -14.962 -11.972 1.00 92.81 106 PRO A O 1
ATOM 799 N N . SER A 1 107 ? 3.300 -14.339 -13.954 1.00 90.50 107 SER A N 1
ATOM 800 C CA . SER A 1 107 ? 3.646 -15.566 -14.676 1.00 90.50 107 SER A CA 1
ATOM 801 C C . SER A 1 107 ? 5.144 -15.889 -14.645 1.00 90.50 107 SER A C 1
ATOM 803 O O . SER A 1 107 ? 5.511 -17.057 -14.747 1.00 90.50 107 SER A O 1
ATOM 805 N N . PHE A 1 108 ? 6.022 -14.899 -14.443 1.00 85.31 108 PHE A N 1
ATOM 806 C CA . PHE A 1 108 ? 7.461 -15.127 -14.248 1.00 85.31 108 PHE A CA 1
ATOM 807 C C . PHE A 1 108 ? 7.787 -15.934 -12.990 1.00 85.31 108 PHE A C 1
ATOM 809 O O . PHE A 1 108 ? 8.838 -16.566 -12.927 1.00 85.31 108 PHE A O 1
ATOM 816 N N . LEU A 1 109 ? 6.881 -15.941 -12.013 1.00 84.69 109 LEU A N 1
ATOM 817 C CA . LEU A 1 109 ? 6.970 -16.747 -10.797 1.00 84.69 109 LEU A CA 1
ATOM 818 C C . LEU A 1 109 ? 6.126 -18.030 -10.887 1.00 84.69 109 LEU A C 1
ATOM 820 O O . LEU A 1 109 ? 5.929 -18.704 -9.879 1.00 84.69 109 LEU A O 1
ATOM 824 N N . GLY A 1 110 ? 5.586 -18.352 -12.068 1.00 89.38 110 GLY A N 1
ATOM 825 C CA . GLY A 1 110 ? 4.640 -19.456 -12.248 1.00 89.38 110 GLY A CA 1
ATOM 826 C C . GLY A 1 110 ? 3.276 -19.199 -11.601 1.00 89.38 110 GLY A C 1
ATOM 827 O O . GLY A 1 110 ? 2.547 -20.147 -11.322 1.00 89.38 110 GLY A O 1
ATOM 828 N N . MET A 1 111 ? 2.934 -17.935 -11.324 1.00 90.00 111 MET A N 1
ATOM 829 C CA . MET A 1 111 ? 1.650 -17.568 -10.734 1.00 90.00 111 MET A CA 1
ATOM 830 C C . MET A 1 111 ? 0.628 -17.237 -11.821 1.00 90.00 111 MET A C 1
ATOM 832 O O . MET A 1 111 ? 0.859 -16.375 -12.667 1.00 90.00 111 MET A O 1
ATOM 836 N N . GLU A 1 112 ? -0.536 -17.879 -11.754 1.00 94.69 112 GLU A N 1
ATOM 837 C CA . GLU A 1 112 ? -1.683 -17.600 -12.623 1.00 94.69 112 GLU A CA 1
ATOM 838 C C . GLU A 1 112 ? -2.584 -16.524 -11.996 1.00 94.69 112 GLU A C 1
ATOM 840 O O . GLU A 1 112 ? -3.729 -16.770 -11.616 1.00 94.69 112 GLU A O 1
ATOM 845 N N . CYS A 1 113 ? -2.047 -15.316 -11.827 1.00 94.19 113 CYS A N 1
ATOM 846 C CA . CYS A 1 113 ? -2.808 -14.162 -11.354 1.00 94.19 113 CYS A CA 1
ATOM 847 C C . CYS A 1 113 ? -2.507 -12.901 -12.171 1.00 94.19 113 CYS A C 1
ATOM 849 O O . CYS A 1 113 ? -1.490 -12.809 -12.858 1.00 94.19 113 CYS A O 1
ATOM 851 N N . ALA A 1 114 ? -3.423 -11.935 -12.093 1.00 96.31 114 ALA A N 1
ATOM 852 C CA . ALA A 1 114 ? -3.299 -10.655 -12.777 1.00 96.31 114 ALA A CA 1
ATOM 853 C C . ALA A 1 114 ? -2.194 -9.790 -12.155 1.00 96.31 114 ALA A C 1
ATOM 855 O O . ALA A 1 114 ? -1.991 -9.789 -10.936 1.00 96.31 114 ALA A O 1
ATOM 856 N N . GLY A 1 115 ? -1.521 -8.999 -12.990 1.00 96.19 115 GLY A N 1
ATOM 857 C CA . GLY A 1 115 ? -0.551 -8.010 -12.523 1.00 96.19 115 GLY A CA 1
ATOM 858 C C . GLY A 1 115 ? -1.208 -6.854 -11.757 1.00 96.19 115 GLY A C 1
ATOM 859 O O . GLY A 1 115 ? -2.429 -6.669 -11.769 1.00 96.19 115 GLY A O 1
ATOM 860 N N . LEU A 1 116 ? -0.391 -6.011 -11.119 1.00 96.81 116 LEU A N 1
ATOM 861 C CA . LEU A 1 116 ? -0.861 -4.849 -10.352 1.00 96.81 116 LEU A CA 1
ATOM 862 C C . LEU A 1 116 ? -1.720 -3.898 -11.204 1.00 96.81 116 LEU A C 1
ATOM 864 O O . LEU A 1 116 ? -2.783 -3.451 -10.775 1.00 96.81 116 LEU A O 1
ATOM 868 N N . HIS A 1 117 ? -1.259 -3.607 -12.421 1.00 97.25 117 HIS A N 1
ATOM 869 C CA . HIS A 1 117 ? -1.927 -2.723 -13.375 1.00 97.25 117 HIS A CA 1
ATOM 870 C C . HIS A 1 117 ? -3.307 -3.249 -13.802 1.00 97.25 117 HIS A C 1
ATOM 872 O O . HIS A 1 117 ? -4.297 -2.524 -13.708 1.00 97.25 117 HIS A O 1
ATOM 878 N N . GLU A 1 118 ? -3.402 -4.524 -14.180 1.00 97.69 118 GLU A N 1
ATOM 879 C CA . GLU A 1 118 ? -4.669 -5.186 -14.513 1.00 97.69 118 GLU A CA 1
ATOM 880 C C . GLU A 1 118 ? -5.614 -5.251 -13.312 1.00 97.69 118 GLU A C 1
ATOM 882 O O . GLU A 1 118 ? -6.816 -5.017 -13.451 1.00 97.69 118 GLU A O 1
ATOM 887 N N . THR A 1 119 ? -5.081 -5.522 -12.119 1.00 98.12 119 THR A N 1
ATOM 888 C CA . THR A 1 119 ? -5.862 -5.577 -10.877 1.00 98.12 119 THR A CA 1
ATOM 889 C C . THR A 1 119 ? -6.463 -4.211 -10.544 1.00 98.12 119 THR A C 1
ATOM 891 O O . THR A 1 119 ? -7.649 -4.122 -10.214 1.00 98.12 119 THR A O 1
ATOM 894 N N . ALA A 1 1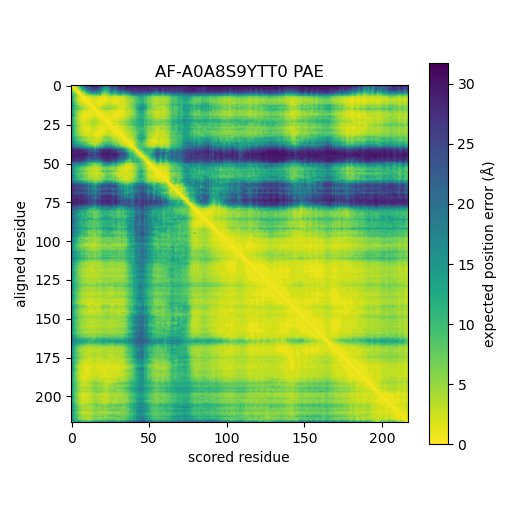20 ? -5.686 -3.132 -10.681 1.00 97.94 120 ALA A N 1
ATOM 895 C CA . ALA A 1 120 ? -6.163 -1.768 -10.468 1.00 97.94 120 ALA A CA 1
ATOM 896 C C . ALA A 1 120 ? -7.217 -1.367 -11.510 1.00 97.94 120 ALA A C 1
ATOM 898 O O . ALA A 1 120 ? -8.290 -0.888 -11.143 1.00 97.94 120 ALA A O 1
ATOM 899 N N . TYR A 1 121 ? -6.953 -1.628 -12.795 1.00 97.88 121 TYR A N 1
ATOM 900 C CA . TYR A 1 121 ? -7.913 -1.397 -13.875 1.00 97.88 121 TYR A CA 1
ATOM 901 C C . TYR A 1 121 ? -9.229 -2.144 -13.628 1.00 97.88 121 TYR A C 1
ATOM 903 O O . TYR A 1 121 ? -10.302 -1.543 -13.629 1.00 97.88 121 TYR A O 1
ATOM 911 N N . THR A 1 122 ? -9.150 -3.442 -13.332 1.00 98.12 122 THR A N 1
ATOM 912 C CA . THR A 1 122 ? -10.320 -4.291 -13.074 1.00 98.12 122 THR A CA 1
ATOM 913 C C . THR A 1 122 ? -11.109 -3.799 -11.865 1.00 98.12 122 THR A C 1
ATOM 915 O O . THR A 1 122 ? -12.337 -3.813 -11.888 1.00 98.12 122 THR A O 1
ATOM 918 N N . SER A 1 123 ? -10.427 -3.326 -10.820 1.00 98.38 123 SER A N 1
ATOM 919 C CA . SER A 1 123 ? -11.074 -2.744 -9.639 1.00 98.38 123 SER A CA 1
ATOM 920 C C . SER A 1 123 ? -11.868 -1.486 -9.990 1.00 98.38 123 SER A C 1
ATOM 922 O O . SER A 1 123 ? -13.037 -1.394 -9.630 1.00 98.38 123 SER A O 1
ATOM 924 N N . ILE A 1 124 ? -11.292 -0.568 -10.773 1.00 97.81 124 ILE A N 1
ATOM 925 C CA . ILE A 1 124 ? -11.997 0.641 -11.231 1.00 97.81 124 ILE A CA 1
ATOM 926 C C . ILE A 1 124 ? -13.155 0.280 -12.175 1.00 97.81 124 ILE A C 1
ATOM 928 O O . ILE A 1 124 ? -14.221 0.888 -12.122 1.00 97.81 124 ILE A O 1
ATOM 932 N N . MET A 1 125 ? -12.993 -0.744 -13.015 1.00 97.00 125 MET A N 1
ATOM 933 C CA . MET A 1 125 ? -14.047 -1.214 -13.919 1.00 97.00 125 MET A CA 1
ATOM 934 C C . MET A 1 125 ? -15.220 -1.897 -13.206 1.00 97.00 125 MET A C 1
ATOM 936 O O . MET A 1 125 ? -16.298 -1.992 -13.793 1.00 97.00 125 MET A O 1
ATOM 940 N N . LYS A 1 126 ? -15.044 -2.338 -11.955 1.00 98.19 126 LYS A N 1
ATOM 941 C CA . LYS A 1 126 ? -16.136 -2.829 -11.098 1.00 98.19 126 LYS A CA 1
ATOM 942 C C . LYS A 1 126 ? -16.951 -1.700 -10.460 1.00 98.19 126 LYS A C 1
ATOM 944 O O . LYS A 1 126 ? -18.047 -1.962 -9.980 1.00 98.19 126 LYS A O 1
ATOM 949 N N . CYS A 1 127 ? -16.441 -0.470 -10.454 1.00 98.00 127 CYS A N 1
ATOM 950 C CA . CYS A 1 127 ? -17.152 0.699 -9.945 1.00 98.00 127 CYS A CA 1
ATOM 951 C C . CYS A 1 127 ? -18.174 1.237 -10.960 1.00 98.00 127 CYS A C 1
ATOM 953 O O . CYS A 1 127 ? -18.041 1.012 -12.171 1.00 98.00 127 CYS A O 1
ATOM 955 N N . ASP A 1 128 ? -19.154 2.007 -10.485 1.00 97.75 128 ASP A N 1
ATOM 956 C CA . ASP A 1 128 ? -20.106 2.715 -11.347 1.00 97.75 128 ASP A CA 1
ATOM 957 C C . ASP A 1 128 ? -19.398 3.660 -12.319 1.00 97.75 128 ASP A C 1
ATOM 959 O O . ASP A 1 128 ? -18.396 4.294 -11.982 1.00 97.75 128 ASP A O 1
ATOM 963 N N . VAL A 1 129 ? -19.919 3.746 -13.546 1.00 96.06 129 VAL A N 1
ATOM 964 C CA . VAL A 1 129 ? -19.282 4.482 -14.652 1.00 96.06 129 VAL A CA 1
ATOM 965 C C . VAL A 1 129 ? -19.028 5.954 -14.315 1.00 96.06 129 VAL A C 1
ATOM 967 O O . VAL A 1 129 ? -17.982 6.488 -14.690 1.00 96.06 129 VAL A O 1
ATOM 970 N N . ASP A 1 130 ? -19.925 6.564 -13.540 1.00 97.12 130 ASP A N 1
ATOM 971 C CA . ASP A 1 130 ? -19.896 7.987 -13.200 1.00 97.12 130 ASP A CA 1
ATOM 972 C C . ASP A 1 130 ? -18.696 8.368 -12.323 1.00 97.12 130 ASP A C 1
ATOM 974 O O . ASP A 1 130 ? -18.188 9.482 -12.432 1.00 97.12 130 ASP A O 1
ATOM 978 N N . ILE A 1 131 ? -18.177 7.436 -11.513 1.00 97.81 131 ILE A N 1
ATOM 979 C CA . ILE A 1 131 ? -17.041 7.699 -10.613 1.00 97.81 131 ILE A CA 1
ATOM 980 C C . ILE A 1 131 ? -15.690 7.273 -11.196 1.00 97.81 131 ILE A C 1
ATOM 982 O O . ILE A 1 131 ? -14.640 7.668 -10.689 1.00 97.81 131 ILE A O 1
ATOM 986 N N . ARG A 1 132 ? -15.668 6.495 -12.288 1.00 97.25 132 ARG A N 1
ATOM 987 C CA . ARG A 1 132 ? -14.413 5.948 -12.849 1.00 97.25 132 ARG A CA 1
ATOM 988 C C . ARG A 1 132 ? -13.434 7.033 -13.267 1.00 97.25 132 ARG A C 1
ATOM 990 O O . ARG A 1 132 ? -12.232 6.869 -13.083 1.00 97.25 132 ARG A O 1
ATOM 997 N N . LYS A 1 133 ? -13.939 8.135 -13.826 1.00 96.75 133 LYS A N 1
ATOM 998 C CA . LYS A 1 133 ? -13.110 9.271 -14.248 1.00 96.75 133 LYS A CA 1
ATOM 999 C C . LYS A 1 133 ? -12.310 9.837 -13.074 1.00 96.75 133 LYS A C 1
ATOM 1001 O O . LYS A 1 133 ? -11.114 10.087 -13.221 1.00 96.75 133 LYS A O 1
ATOM 1006 N N . ASP A 1 134 ? -12.954 9.989 -11.922 1.00 97.25 134 ASP A N 1
ATOM 1007 C CA . ASP A 1 134 ? -12.313 10.519 -10.723 1.00 97.25 134 ASP A CA 1
ATOM 1008 C C . ASP A 1 134 ? -11.346 9.502 -10.116 1.00 97.25 134 ASP A C 1
ATOM 1010 O O . ASP A 1 134 ? -10.247 9.878 -9.712 1.00 97.25 134 ASP A O 1
ATOM 1014 N N . LEU A 1 135 ? -11.687 8.211 -10.138 1.00 98.12 135 LEU A N 1
ATOM 1015 C CA . LEU A 1 135 ? -10.784 7.146 -9.692 1.00 98.12 135 LEU A CA 1
ATOM 1016 C C . LEU A 1 135 ? -9.498 7.094 -10.531 1.00 98.12 135 LEU A C 1
ATOM 1018 O O . LEU A 1 135 ? -8.400 7.065 -9.978 1.00 98.12 135 LEU A O 1
ATOM 1022 N N . TYR A 1 136 ? -9.604 7.160 -11.862 1.00 97.88 136 TYR A N 1
ATOM 1023 C CA . TYR A 1 136 ? -8.439 7.176 -12.754 1.00 97.88 136 TYR A CA 1
ATOM 1024 C C . TYR A 1 136 ? -7.552 8.415 -12.577 1.00 97.88 136 TYR A C 1
ATOM 1026 O O . TYR A 1 136 ? -6.330 8.336 -12.736 1.00 97.88 136 TYR A O 1
ATOM 1034 N N . ALA A 1 137 ? -8.148 9.553 -12.222 1.00 97.69 137 ALA A N 1
ATOM 1035 C CA . ALA A 1 137 ? -7.426 10.789 -11.950 1.00 97.69 137 ALA A CA 1
ATOM 1036 C C . ALA A 1 137 ? -6.763 10.822 -10.558 1.00 97.69 137 ALA A C 1
ATOM 1038 O O . ALA A 1 137 ? -6.066 11.793 -10.252 1.00 97.69 137 ALA A O 1
ATOM 1039 N N . ASN A 1 138 ? -6.968 9.799 -9.718 1.00 97.88 138 ASN A N 1
ATOM 1040 C CA . ASN A 1 138 ? -6.526 9.777 -8.323 1.00 97.88 138 ASN A CA 1
ATOM 1041 C C . ASN A 1 138 ? -6.033 8.387 -7.870 1.00 97.88 138 ASN A C 1
ATOM 1043 O O . ASN A 1 138 ? -6.352 7.935 -6.772 1.00 97.88 138 ASN A O 1
ATOM 1047 N N . ILE A 1 139 ? -5.225 7.701 -8.684 1.00 98.31 139 ILE A N 1
ATOM 1048 C CA . ILE A 1 139 ? -4.608 6.430 -8.274 1.00 98.31 139 ILE A CA 1
ATOM 1049 C C . ILE A 1 139 ? -3.406 6.734 -7.373 1.00 98.31 139 ILE A C 1
ATOM 1051 O O . ILE A 1 139 ? -2.391 7.247 -7.843 1.00 98.31 139 ILE A O 1
ATOM 1055 N N . VAL A 1 140 ? -3.500 6.410 -6.082 1.00 98.19 140 VAL A N 1
ATOM 1056 C CA . VAL A 1 140 ? -2.447 6.682 -5.089 1.00 98.19 140 VAL A CA 1
ATOM 1057 C C . VAL A 1 140 ? -1.648 5.415 -4.781 1.00 98.19 140 VAL A C 1
ATOM 1059 O O . VAL A 1 140 ? -2.214 4.383 -4.430 1.00 98.19 140 VAL A O 1
ATOM 1062 N N . LEU A 1 141 ? -0.320 5.495 -4.879 1.00 98.00 141 LEU A N 1
ATOM 1063 C CA . LEU A 1 141 ? 0.592 4.423 -4.488 1.00 98.00 141 LEU A CA 1
ATOM 1064 C C . LEU A 1 141 ? 0.936 4.518 -3.001 1.00 98.00 141 LEU A C 1
ATOM 1066 O O . LEU A 1 141 ? 1.323 5.580 -2.513 1.00 98.00 141 LEU A O 1
ATOM 1070 N N . SER A 1 142 ? 0.851 3.388 -2.301 1.00 96.38 142 SER A N 1
ATOM 1071 C CA . SER A 1 142 ? 1.182 3.264 -0.882 1.00 96.38 142 SER A CA 1
ATOM 1072 C C . SER A 1 142 ? 1.901 1.948 -0.588 1.00 96.38 142 SER A C 1
ATOM 1074 O O . SER A 1 142 ? 1.673 0.939 -1.254 1.00 96.38 142 SER A O 1
ATOM 1076 N N . GLY A 1 143 ? 2.767 1.951 0.426 1.00 93.69 143 GLY A N 1
ATOM 1077 C CA . GLY A 1 143 ? 3.465 0.763 0.912 1.00 93.69 143 GLY A CA 1
ATOM 1078 C C . GLY A 1 143 ? 4.857 0.556 0.311 1.00 93.69 143 GLY A C 1
ATOM 1079 O O . GLY A 1 143 ? 5.217 1.111 -0.728 1.00 93.69 143 GLY A O 1
ATOM 1080 N N . GLY A 1 144 ? 5.664 -0.262 0.994 1.00 91.31 144 GLY A N 1
ATOM 1081 C CA . GLY A 1 144 ? 7.093 -0.439 0.706 1.00 91.31 144 GLY A CA 1
ATOM 1082 C C . GLY A 1 144 ? 7.401 -0.932 -0.710 1.00 91.31 144 GLY A C 1
ATOM 1083 O O . GLY A 1 144 ? 8.294 -0.389 -1.354 1.00 91.31 144 GLY A O 1
ATOM 1084 N N . SER A 1 145 ? 6.628 -1.882 -1.242 1.00 92.44 145 SER A N 1
ATOM 1085 C CA . SER A 1 145 ? 6.829 -2.405 -2.604 1.00 92.44 145 SER A CA 1
ATOM 1086 C C . SER A 1 145 ? 6.523 -1.382 -3.703 1.00 92.44 145 SER A C 1
ATOM 1088 O O . SER A 1 145 ? 6.886 -1.594 -4.850 1.00 92.44 145 SER A O 1
ATOM 1090 N N . THR A 1 146 ? 5.918 -0.235 -3.377 1.00 95.75 146 THR A N 1
ATOM 1091 C CA . THR A 1 146 ? 5.745 0.881 -4.326 1.00 95.75 146 THR A CA 1
ATOM 1092 C C . THR A 1 146 ? 6.922 1.864 -4.322 1.00 95.75 146 THR A C 1
ATOM 1094 O O . THR A 1 146 ? 6.878 2.916 -4.966 1.00 95.75 146 THR A O 1
ATOM 1097 N N . MET A 1 147 ? 7.997 1.549 -3.593 1.00 93.25 147 MET A N 1
ATOM 1098 C CA . MET A 1 147 ? 9.209 2.372 -3.530 1.00 93.25 147 MET A CA 1
ATOM 1099 C C . MET A 1 147 ? 10.229 2.047 -4.628 1.00 93.25 147 MET A C 1
ATOM 1101 O O . MET A 1 147 ? 11.225 2.761 -4.731 1.00 93.25 147 MET A O 1
ATOM 1105 N N . PHE A 1 148 ? 9.999 1.024 -5.465 1.00 89.31 148 PHE A N 1
ATOM 1106 C CA . PHE A 1 148 ? 10.878 0.759 -6.608 1.00 89.31 148 PHE A CA 1
ATOM 1107 C C . PHE A 1 148 ? 10.952 1.988 -7.533 1.00 89.31 148 PHE A C 1
ATOM 1109 O O . PHE A 1 148 ? 9.909 2.543 -7.900 1.00 89.31 148 PHE A O 1
ATOM 1116 N N . PRO A 1 149 ? 12.160 2.428 -7.931 1.00 85.19 149 PRO A N 1
ATOM 1117 C CA . PRO A 1 149 ? 12.314 3.508 -8.900 1.00 85.19 149 PRO A CA 1
ATOM 1118 C C . PRO A 1 149 ? 11.574 3.199 -10.208 1.00 85.19 149 PRO A C 1
ATOM 1120 O O . PRO A 1 149 ? 11.635 2.079 -10.706 1.00 85.19 149 PRO A O 1
ATOM 1123 N N . GLY A 1 150 ? 10.867 4.189 -10.758 1.00 87.56 150 GLY A N 1
ATOM 1124 C CA . GLY A 1 150 ? 10.126 4.054 -12.018 1.00 87.56 150 GLY A CA 1
ATOM 1125 C C . GLY A 1 150 ? 8.790 3.305 -11.926 1.00 87.56 150 GLY A C 1
ATOM 1126 O O . GLY A 1 150 ? 8.091 3.210 -12.931 1.00 87.56 150 GLY A O 1
ATOM 1127 N N . ILE A 1 151 ? 8.376 2.810 -10.750 1.00 93.69 151 ILE A N 1
ATOM 1128 C CA . ILE A 1 151 ? 7.108 2.068 -10.632 1.00 93.69 151 ILE A CA 1
ATOM 1129 C C . ILE A 1 151 ? 5.879 2.934 -10.948 1.00 93.69 151 ILE A C 1
ATOM 1131 O O . ILE A 1 151 ? 4.922 2.443 -11.540 1.00 93.69 151 ILE A O 1
ATOM 1135 N N . ALA A 1 152 ? 5.913 4.226 -10.597 1.00 95.25 152 ALA A N 1
ATOM 1136 C CA . ALA A 1 152 ? 4.834 5.162 -10.904 1.00 95.25 152 ALA A CA 1
ATOM 1137 C C . ALA A 1 152 ? 4.703 5.380 -12.418 1.00 95.25 152 ALA A C 1
ATOM 1139 O O . ALA A 1 152 ? 3.600 5.284 -12.950 1.00 95.25 152 ALA A O 1
ATOM 1140 N N . ASP A 1 153 ? 5.828 5.577 -13.111 1.00 93.25 153 ASP A N 1
ATOM 1141 C CA . ASP A 1 153 ? 5.867 5.738 -14.568 1.00 93.25 153 ASP A CA 1
ATOM 1142 C C . ASP A 1 153 ? 5.426 4.456 -15.280 1.00 93.25 153 ASP A C 1
ATOM 1144 O O . ASP A 1 153 ? 4.654 4.502 -16.242 1.00 93.25 153 ASP A O 1
ATOM 1148 N N . ARG A 1 154 ? 5.860 3.291 -14.776 1.00 93.50 154 ARG A N 1
ATOM 1149 C CA . ARG A 1 154 ? 5.422 1.995 -15.297 1.00 93.50 154 ARG A CA 1
ATOM 1150 C C . ARG A 1 154 ? 3.914 1.820 -15.143 1.00 93.50 154 ARG A C 1
ATOM 1152 O O . ARG A 1 154 ? 3.245 1.519 -16.125 1.00 93.50 154 ARG A O 1
ATOM 1159 N N . MET A 1 155 ? 3.374 2.063 -13.949 1.00 96.81 155 MET A N 1
ATOM 1160 C CA . MET A 1 155 ? 1.935 1.987 -13.682 1.00 96.81 155 MET A CA 1
ATOM 1161 C C . MET A 1 155 ? 1.145 2.964 -14.562 1.00 96.81 155 MET A C 1
ATOM 1163 O O . MET A 1 155 ? 0.131 2.590 -15.144 1.00 96.81 155 MET A O 1
ATOM 1167 N N . GLN A 1 156 ? 1.630 4.200 -14.707 1.00 96.38 156 GLN A N 1
ATOM 1168 C CA . GLN A 1 156 ? 1.018 5.223 -15.554 1.00 96.38 156 GLN A CA 1
ATOM 1169 C C . GLN A 1 156 ? 0.924 4.738 -17.003 1.00 96.38 156 GLN A C 1
ATOM 1171 O O . GLN A 1 156 ? -0.144 4.837 -17.609 1.00 96.38 156 GLN A O 1
ATOM 1176 N N . LYS A 1 157 ? 2.014 4.18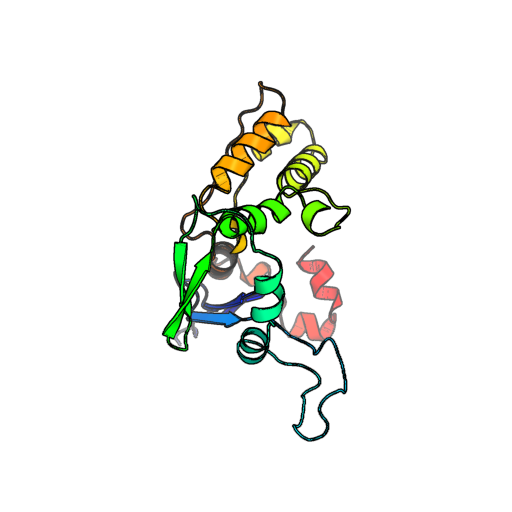2 -17.546 1.00 93.00 157 LYS A N 1
ATOM 1177 C CA . LYS A 1 157 ? 2.056 3.632 -18.904 1.00 93.00 157 LYS A CA 1
ATOM 1178 C C . LYS A 1 157 ? 1.062 2.483 -19.081 1.00 93.00 157 LYS A C 1
ATOM 1180 O O . LYS A 1 157 ? 0.269 2.529 -20.015 1.00 93.00 157 LYS A O 1
ATOM 1185 N N . GLU A 1 158 ? 1.074 1.498 -18.185 1.00 96.00 158 GLU A N 1
ATOM 1186 C CA . GLU A 1 158 ? 0.207 0.316 -18.288 1.00 96.00 158 GLU A CA 1
ATOM 1187 C C . GLU A 1 158 ? -1.282 0.675 -18.195 1.00 96.00 158 GLU A C 1
ATOM 1189 O O . GLU A 1 158 ? -2.082 0.271 -19.037 1.00 96.00 158 GLU A O 1
ATOM 1194 N N . ILE A 1 159 ? -1.669 1.509 -17.225 1.00 96.94 159 ILE A N 1
ATOM 1195 C CA . ILE A 1 159 ? -3.068 1.940 -17.092 1.00 96.94 159 ILE A CA 1
ATOM 1196 C C . ILE A 1 159 ? -3.507 2.771 -18.302 1.00 96.94 159 ILE A C 1
ATOM 1198 O O . ILE A 1 159 ? -4.635 2.625 -18.766 1.00 96.94 159 ILE A O 1
ATOM 1202 N N . THR A 1 160 ? -2.626 3.608 -18.857 1.00 95.56 160 THR A N 1
ATOM 1203 C CA . THR A 1 160 ? -2.935 4.383 -20.072 1.00 95.56 160 THR A CA 1
ATOM 1204 C C . THR A 1 160 ? -3.199 3.471 -21.277 1.00 95.56 160 THR A C 1
ATOM 1206 O O . THR A 1 160 ? -4.047 3.796 -22.098 1.00 95.56 160 THR A O 1
ATOM 1209 N N . ILE A 1 161 ? -2.529 2.316 -21.375 1.00 94.62 161 ILE A N 1
ATOM 1210 C CA . ILE A 1 161 ? -2.764 1.331 -22.446 1.00 94.62 161 ILE A CA 1
ATOM 1211 C C . ILE A 1 161 ? -4.123 0.634 -22.276 1.00 94.62 161 ILE A C 1
ATOM 1213 O O . ILE A 1 161 ? -4.820 0.400 -23.261 1.00 94.62 161 ILE A O 1
ATOM 1217 N N . LEU A 1 162 ? -4.515 0.321 -21.038 1.00 95.25 162 LEU A N 1
ATOM 1218 C CA . LEU A 1 162 ? -5.770 -0.381 -20.735 1.00 95.25 162 LEU A CA 1
ATOM 1219 C C . LEU A 1 162 ? -7.017 0.516 -20.803 1.00 95.25 162 LEU A C 1
ATOM 1221 O O . LEU A 1 162 ? -8.145 0.018 -20.839 1.00 95.25 162 LEU A O 1
ATOM 1225 N N . THR A 1 163 ? -6.843 1.837 -20.777 1.00 94.06 163 THR A N 1
ATOM 1226 C CA . THR A 1 163 ? -7.945 2.797 -20.654 1.00 94.06 163 THR A CA 1
ATOM 1227 C C . THR A 1 163 ? -8.199 3.559 -21.956 1.00 94.06 163 THR A C 1
ATOM 1229 O O . THR A 1 163 ? -7.275 3.808 -22.728 1.00 94.06 163 THR A O 1
ATOM 1232 N N . PRO A 1 164 ? -9.455 3.965 -22.234 1.00 90.94 164 PRO A N 1
ATOM 1233 C CA . PRO A 1 164 ? -9.747 4.819 -23.380 1.00 90.94 164 PRO A CA 1
ATOM 1234 C C . PRO A 1 164 ? -8.975 6.141 -23.301 1.00 90.94 164 PRO A C 1
ATOM 1236 O O . PRO A 1 164 ? -8.891 6.747 -22.233 1.00 90.94 164 PRO A O 1
ATOM 1239 N N . SER A 1 165 ? -8.511 6.650 -24.444 1.00 89.00 165 SER A N 1
ATOM 1240 C CA . SER A 1 165 ? -7.716 7.888 -24.539 1.00 89.00 165 SER A CA 1
ATOM 1241 C C . SER A 1 165 ? -8.425 9.151 -24.027 1.00 89.00 165 SER A C 1
ATOM 1243 O O . SER A 1 165 ? -7.783 10.174 -23.803 1.00 89.00 165 SER A O 1
ATOM 1245 N N . THR A 1 166 ? -9.743 9.096 -23.816 1.00 90.69 166 THR A N 1
ATOM 1246 C CA . THR A 1 166 ? -10.542 10.176 -23.221 1.00 90.69 166 THR A CA 1
ATOM 1247 C C . THR A 1 166 ? -10.386 10.283 -21.701 1.00 90.69 166 THR A C 1
ATOM 1249 O O . THR A 1 166 ? -10.794 11.289 -21.118 1.00 90.69 166 THR A O 1
ATOM 1252 N N . MET A 1 167 ? -9.845 9.256 -21.038 1.00 92.69 167 MET A N 1
ATOM 1253 C CA . MET A 1 167 ? -9.642 9.240 -19.590 1.00 92.69 167 MET A CA 1
ATOM 1254 C C . MET A 1 167 ? -8.312 9.900 -19.226 1.00 92.69 167 MET A C 1
ATOM 1256 O O . MET A 1 167 ? -7.258 9.566 -19.762 1.00 92.69 167 MET A O 1
ATOM 1260 N N . LYS A 1 168 ? -8.345 10.824 -18.263 1.00 95.06 168 LYS A N 1
ATOM 1261 C CA . LYS A 1 168 ? -7.126 11.396 -17.688 1.00 95.06 168 LYS A CA 1
ATOM 1262 C C . LYS A 1 168 ? -6.626 10.483 -16.575 1.00 95.06 168 LYS A C 1
ATOM 1264 O O . LYS A 1 168 ? -7.230 10.432 -15.509 1.00 95.06 168 LYS A O 1
ATOM 1269 N N . ILE A 1 169 ? -5.508 9.811 -16.819 1.00 97.25 169 ILE A N 1
ATOM 1270 C CA . ILE A 1 169 ? -4.876 8.925 -15.840 1.00 97.25 169 ILE A CA 1
ATOM 1271 C C . ILE A 1 169 ? -3.827 9.706 -15.050 1.00 97.25 169 ILE A C 1
ATOM 1273 O O . ILE A 1 169 ? -2.981 10.373 -15.650 1.00 97.25 169 ILE A O 1
ATOM 1277 N N . LYS A 1 170 ? -3.850 9.608 -13.719 1.00 97.88 170 LYS A N 1
ATOM 1278 C CA . LYS A 1 170 ? -2.831 10.208 -12.850 1.00 97.88 170 LYS A CA 1
ATOM 1279 C C . LYS A 1 170 ? -2.437 9.236 -11.746 1.00 97.88 170 LYS A C 1
ATOM 1281 O O . LYS A 1 170 ? -3.247 8.915 -10.877 1.00 97.88 170 LYS A O 1
ATOM 1286 N N . ILE A 1 171 ? -1.168 8.837 -11.759 1.00 98.19 171 ILE A N 1
ATOM 1287 C CA . ILE A 1 171 ? -0.545 8.098 -10.660 1.00 98.19 171 ILE A CA 1
ATOM 1288 C C . ILE A 1 171 ? 0.084 9.086 -9.673 1.00 98.19 171 ILE A C 1
ATOM 1290 O O . ILE A 1 171 ? 0.894 9.935 -10.044 1.00 98.19 171 ILE A O 1
ATOM 1294 N N . ILE A 1 172 ? -0.294 8.984 -8.403 1.00 98.25 172 ILE A N 1
ATOM 1295 C CA . ILE A 1 172 ? 0.196 9.814 -7.303 1.00 98.25 172 ILE A CA 1
ATOM 1296 C C . ILE A 1 172 ? 1.099 8.939 -6.438 1.00 98.25 172 ILE A C 1
ATOM 1298 O O . ILE A 1 172 ? 0.647 7.960 -5.852 1.00 98.25 172 ILE A O 1
ATOM 1302 N N . ALA A 1 173 ? 2.380 9.291 -6.347 1.00 97.12 173 ALA A N 1
ATOM 1303 C CA . ALA A 1 173 ? 3.370 8.548 -5.572 1.00 97.12 173 ALA A CA 1
ATOM 1304 C C . ALA A 1 173 ? 4.033 9.472 -4.537 1.00 97.12 173 ALA A C 1
ATOM 1306 O O . ALA A 1 173 ? 5.099 10.024 -4.816 1.00 97.12 173 ALA A O 1
ATOM 1307 N N . PRO A 1 174 ? 3.420 9.665 -3.353 1.00 96.50 174 PRO A N 1
ATOM 1308 C CA . PRO A 1 174 ? 3.996 10.513 -2.312 1.00 96.50 174 PRO A CA 1
ATOM 1309 C C . PRO A 1 174 ? 5.406 10.033 -1.916 1.00 96.50 174 PRO A C 1
ATOM 1311 O O . PRO A 1 174 ? 5.635 8.818 -1.867 1.00 96.50 174 PRO A O 1
ATOM 1314 N N . PRO A 1 175 ? 6.381 10.919 -1.654 1.00 93.06 175 PRO A N 1
ATOM 1315 C CA . PRO A 1 175 ? 7.732 10.516 -1.241 1.00 93.06 175 PRO A CA 1
ATOM 1316 C C . PRO A 1 175 ? 7.745 9.636 0.020 1.00 93.06 175 PRO A C 1
ATOM 1318 O O . PRO A 1 175 ? 8.455 8.634 0.086 1.00 93.06 175 PRO A O 1
ATOM 1321 N N . GLU A 1 176 ? 6.888 9.960 0.981 1.00 91.81 176 GLU A N 1
ATOM 1322 C CA . GLU A 1 176 ? 6.699 9.294 2.270 1.00 91.81 176 GLU A CA 1
ATOM 1323 C C . GLU A 1 176 ? 5.753 8.082 2.211 1.00 91.81 176 GLU A C 1
ATOM 1325 O O . GLU A 1 176 ? 5.380 7.526 3.245 1.00 91.81 176 GLU A O 1
ATOM 1330 N N . ARG A 1 177 ? 5.387 7.608 1.010 1.00 95.06 177 ARG A N 1
ATOM 1331 C CA . ARG A 1 177 ? 4.370 6.556 0.807 1.00 95.06 177 ARG A CA 1
ATOM 1332 C C . ARG A 1 177 ? 4.632 5.214 1.481 1.00 95.06 177 ARG A C 1
ATOM 1334 O O . ARG A 1 177 ? 3.709 4.418 1.654 1.00 95.06 177 ARG A O 1
ATOM 1341 N N . LYS A 1 178 ? 5.868 4.971 1.921 1.00 92.62 178 LYS A N 1
ATOM 1342 C CA . LYS A 1 178 ? 6.222 3.847 2.800 1.00 92.62 178 LYS A CA 1
ATOM 1343 C C . LYS A 1 178 ? 5.455 3.888 4.133 1.00 92.62 178 LYS A C 1
ATOM 1345 O O . LYS A 1 178 ? 5.218 2.833 4.720 1.00 92.62 178 LYS A O 1
ATOM 1350 N N . TYR A 1 179 ? 5.082 5.081 4.597 1.00 93.44 179 TYR A N 1
ATOM 1351 C CA . TYR A 1 179 ? 4.442 5.334 5.887 1.00 93.44 179 TYR A CA 1
ATOM 1352 C C . TYR A 1 179 ? 3.020 5.895 5.771 1.00 93.44 179 TYR A C 1
ATOM 1354 O O . TYR A 1 179 ? 2.386 6.079 6.802 1.00 93.44 179 TYR A O 1
ATOM 1362 N N . SER A 1 180 ? 2.479 6.107 4.562 1.00 95.06 180 SER A N 1
ATOM 1363 C CA . SER A 1 180 ? 1.151 6.726 4.380 1.00 95.06 180 SER A CA 1
ATOM 1364 C C . SER A 1 180 ? 0.026 6.054 5.164 1.00 95.06 180 SER A C 1
ATOM 1366 O O . SER A 1 180 ? -0.840 6.758 5.667 1.00 95.06 180 SER A O 1
ATOM 1368 N N . VAL A 1 181 ? 0.036 4.721 5.291 1.00 95.44 181 VAL A N 1
ATOM 1369 C CA . VAL A 1 181 ? -0.981 3.990 6.070 1.00 95.44 181 VAL A CA 1
ATOM 1370 C C . VAL A 1 181 ? -0.927 4.403 7.540 1.00 95.44 181 VAL A C 1
ATOM 1372 O O . VAL A 1 181 ? -1.935 4.817 8.108 1.00 95.44 181 VAL A O 1
ATOM 1375 N N . TRP A 1 182 ? 0.265 4.356 8.136 1.00 96.31 182 TRP A N 1
ATOM 1376 C CA . TRP A 1 182 ? 0.472 4.759 9.523 1.00 96.31 182 TRP A CA 1
ATOM 1377 C C . TRP A 1 182 ? 0.179 6.254 9.735 1.00 96.31 182 TRP A C 1
ATOM 1379 O O . TRP A 1 182 ? -0.513 6.601 10.686 1.00 96.31 182 TRP A O 1
ATOM 1389 N N . ILE A 1 183 ? 0.620 7.128 8.821 1.00 94.88 183 ILE A N 1
ATOM 1390 C CA . ILE A 1 183 ? 0.351 8.577 8.880 1.00 94.88 183 ILE A CA 1
ATOM 1391 C C . ILE A 1 183 ? -1.159 8.843 8.849 1.00 94.88 183 ILE A C 1
ATOM 1393 O O . ILE A 1 183 ? -1.665 9.613 9.660 1.00 94.88 183 ILE A O 1
ATOM 1397 N N . GLY A 1 184 ? -1.899 8.168 7.964 1.00 94.81 184 GLY A N 1
ATOM 1398 C CA . GLY A 1 184 ? -3.357 8.268 7.909 1.00 94.81 184 GLY A CA 1
ATOM 1399 C C . GLY A 1 184 ? -4.021 7.841 9.219 1.00 94.81 184 GLY A C 1
ATOM 1400 O O . GLY A 1 184 ? -4.919 8.529 9.697 1.00 94.81 184 GLY A O 1
ATOM 1401 N N . GLY A 1 185 ? -3.538 6.760 9.839 1.00 94.69 185 GLY A N 1
ATOM 1402 C CA . GLY A 1 185 ? -3.984 6.328 11.166 1.00 94.69 185 GLY A CA 1
ATOM 1403 C C . GLY A 1 185 ? -3.673 7.345 12.269 1.00 94.69 185 GLY A C 1
ATOM 1404 O O . GLY A 1 185 ? -4.537 7.618 13.096 1.00 94.69 185 GLY A O 1
ATOM 1405 N N . SER A 1 186 ? -2.479 7.947 12.250 1.00 94.38 186 SER A N 1
ATOM 1406 C CA . SER A 1 186 ? -2.059 9.000 13.188 1.00 94.38 186 SER A CA 1
ATOM 1407 C C . SER A 1 186 ? -2.940 10.242 13.100 1.00 94.38 186 SER A C 1
ATOM 1409 O O . SER A 1 186 ? -3.414 10.727 14.126 1.00 94.38 186 SER A O 1
ATOM 1411 N N . ILE A 1 187 ? -3.234 10.702 11.882 1.00 94.19 187 ILE A N 1
ATOM 1412 C CA . ILE A 1 187 ? -4.128 11.841 11.646 1.00 94.19 187 ILE A CA 1
ATOM 1413 C C . ILE A 1 187 ? -5.561 11.500 12.063 1.00 94.19 187 ILE A C 1
ATOM 1415 O O . ILE A 1 187 ? -6.207 12.291 12.738 1.00 94.19 187 ILE A O 1
ATOM 1419 N N . LEU A 1 188 ? -6.077 10.330 11.675 1.00 93.44 188 LEU A N 1
ATOM 1420 C CA . LEU A 1 188 ? -7.450 9.940 11.996 1.00 93.44 188 LEU A CA 1
ATOM 1421 C C . LEU A 1 188 ? -7.661 9.823 13.511 1.00 93.44 188 LEU A C 1
ATOM 1423 O O . LEU A 1 188 ? -8.680 10.281 14.023 1.00 93.44 188 LEU A O 1
ATOM 1427 N N . ALA A 1 189 ? -6.694 9.237 14.218 1.00 92.75 189 ALA A N 1
ATOM 1428 C CA . ALA A 1 189 ? -6.754 9.029 15.658 1.00 92.75 189 ALA A CA 1
ATOM 1429 C C . ALA A 1 189 ? -6.554 10.316 16.477 1.00 92.75 189 ALA A C 1
ATOM 1431 O O . ALA A 1 189 ? -6.938 10.344 17.644 1.00 92.75 189 ALA A O 1
ATOM 1432 N N . SER A 1 190 ? -5.989 11.376 15.884 1.00 90.69 190 SER A N 1
ATOM 1433 C CA . SER A 1 190 ? -5.855 12.689 16.530 1.00 90.69 190 SER A CA 1
ATOM 1434 C C . SER A 1 190 ? -7.082 13.588 16.343 1.00 90.69 190 SER A C 1
ATOM 1436 O O . SER A 1 190 ? -7.167 14.654 16.956 1.00 90.69 190 SER A O 1
ATOM 1438 N N . LEU A 1 191 ? -8.064 13.177 15.528 1.00 91.00 191 LEU A N 1
ATOM 1439 C CA . LEU A 1 191 ? -9.308 13.926 15.375 1.00 91.00 191 LEU A CA 1
ATOM 1440 C C . LEU A 1 191 ? -10.129 13.877 16.665 1.00 91.00 191 LEU A C 1
ATOM 1442 O O . LEU A 1 191 ? -10.372 12.812 17.232 1.00 91.00 191 LEU A O 1
ATOM 1446 N N . SER A 1 192 ? -10.679 15.024 17.067 1.00 89.44 192 SER A N 1
ATOM 1447 C CA . SER A 1 192 ? -11.555 15.116 18.241 1.00 89.44 192 SER A CA 1
ATOM 1448 C C . SER A 1 192 ? -12.801 14.234 18.132 1.00 89.44 192 SER A C 1
ATOM 1450 O O . SER A 1 192 ? -13.361 13.849 19.150 1.00 89.44 192 SER A O 1
ATOM 1452 N N . THR A 1 193 ? -13.224 13.868 16.920 1.00 89.94 193 THR A N 1
ATOM 1453 C CA . THR A 1 193 ? -14.362 12.979 16.646 1.00 89.94 193 THR A CA 1
ATOM 1454 C C . THR A 1 193 ? -14.011 11.490 16.689 1.00 89.94 193 THR A C 1
ATOM 1456 O O . THR A 1 193 ? -14.914 10.657 16.619 1.00 89.94 193 THR A O 1
ATOM 1459 N N . PHE A 1 194 ? -12.734 11.119 16.841 1.00 89.44 194 PHE A N 1
ATOM 1460 C CA . PHE A 1 194 ? -12.299 9.721 16.761 1.00 89.44 194 PHE A CA 1
ATOM 1461 C C . PHE A 1 194 ? -12.926 8.816 17.832 1.00 89.44 194 PHE A C 1
ATOM 1463 O O . PHE A 1 194 ? -13.239 7.656 17.565 1.00 89.44 194 PHE A O 1
ATOM 1470 N N . HIS A 1 195 ? -13.217 9.366 19.015 1.00 86.62 195 HIS A N 1
ATOM 1471 C CA . HIS A 1 195 ? -13.893 8.656 20.108 1.00 86.62 195 HIS A CA 1
ATOM 1472 C C . HIS A 1 195 ? -15.284 8.109 19.733 1.00 86.62 195 HIS A C 1
ATOM 1474 O O . HIS A 1 195 ? -15.803 7.226 20.408 1.00 86.62 195 HIS A O 1
ATOM 1480 N N . GLN A 1 196 ? -15.910 8.612 18.665 1.00 88.31 196 GLN A N 1
ATOM 1481 C CA . GLN A 1 196 ? -17.204 8.113 18.184 1.00 88.31 196 GLN A CA 1
ATOM 1482 C C . GLN A 1 196 ? -17.065 6.820 17.368 1.00 88.31 196 GLN A C 1
ATOM 1484 O O . GLN A 1 196 ? -18.050 6.117 17.157 1.00 88.31 196 GLN A O 1
ATOM 1489 N N . MET A 1 197 ? -15.849 6.502 16.914 1.00 89.19 197 MET A N 1
ATOM 1490 C CA . MET A 1 197 ? -15.564 5.383 16.014 1.00 89.19 197 MET A CA 1
ATOM 1491 C C . MET A 1 197 ? -14.895 4.198 16.719 1.00 89.19 197 MET A C 1
ATOM 1493 O O . MET A 1 197 ? -14.926 3.084 16.197 1.00 89.19 197 MET A O 1
ATOM 1497 N N . TRP A 1 198 ? -14.293 4.400 17.896 1.00 90.81 198 TRP A N 1
ATOM 1498 C CA . TRP A 1 198 ? -13.609 3.317 18.601 1.00 90.81 198 TRP A CA 1
ATOM 1499 C C . TRP A 1 198 ? -14.577 2.300 19.227 1.00 90.81 198 TRP A C 1
ATOM 1501 O O . TRP A 1 198 ? -15.787 2.520 19.366 1.00 90.81 198 TRP A O 1
ATOM 1511 N N . ILE A 1 199 ? -14.012 1.161 19.613 1.00 94.62 199 ILE A N 1
ATOM 1512 C CA . ILE A 1 199 ? -14.693 0.106 20.356 1.00 94.62 199 ILE A CA 1
ATOM 1513 C C . ILE A 1 199 ? -14.144 0.160 21.774 1.00 94.62 199 ILE A C 1
ATOM 1515 O O . ILE A 1 199 ? -12.939 -0.005 21.977 1.00 94.62 199 ILE A O 1
ATOM 1519 N N . THR A 1 200 ? -15.006 0.413 22.754 1.00 94.31 200 THR A N 1
ATOM 1520 C CA . THR A 1 200 ? -14.565 0.415 24.151 1.00 94.31 200 THR A CA 1
ATOM 1521 C C . THR A 1 200 ? -14.376 -1.014 24.652 1.00 94.31 200 THR A C 1
ATOM 1523 O O . THR A 1 200 ? -14.976 -1.964 24.142 1.00 94.31 200 THR A O 1
ATOM 1526 N N . LYS A 1 201 ? -13.569 -1.179 25.705 1.00 95.06 201 LYS A N 1
ATOM 1527 C CA . LYS A 1 201 ? -13.419 -2.480 26.366 1.00 95.06 201 LYS A CA 1
ATOM 1528 C C . LYS A 1 201 ? -14.769 -3.046 26.824 1.00 95.06 201 LYS A C 1
ATOM 1530 O O . LYS A 1 201 ? -15.011 -4.229 26.629 1.00 95.06 201 LYS A O 1
ATOM 1535 N N . GLN A 1 202 ? -15.640 -2.207 27.384 1.00 96.69 202 GLN A N 1
ATOM 1536 C CA . GLN A 1 202 ? -16.967 -2.625 27.832 1.00 96.69 202 GLN A CA 1
ATOM 1537 C C . GLN A 1 202 ? -17.819 -3.141 26.665 1.00 96.69 202 GLN A C 1
ATOM 1539 O O . GLN A 1 202 ? -18.383 -4.225 26.757 1.00 96.69 202 GLN A O 1
ATOM 1544 N N . GLU A 1 203 ? -17.859 -2.413 25.544 1.00 96.25 203 GLU A N 1
ATOM 1545 C CA . GLU A 1 203 ? -18.597 -2.852 24.351 1.00 96.25 203 GLU A CA 1
ATOM 1546 C C . GLU A 1 203 ? -18.089 -4.204 23.834 1.00 96.25 203 GLU A C 1
ATOM 1548 O O . GLU A 1 203 ? -18.885 -5.056 23.435 1.00 96.25 203 GLU A O 1
ATOM 1553 N N . TYR A 1 204 ? -16.769 -4.412 23.855 1.00 97.19 204 TYR A N 1
ATOM 1554 C CA . TYR A 1 204 ? -16.164 -5.681 23.465 1.00 97.19 204 TYR A CA 1
ATOM 1555 C C . TYR A 1 204 ? -16.476 -6.810 24.454 1.00 97.19 204 TYR A C 1
ATOM 1557 O O . TYR A 1 204 ? -16.784 -7.917 24.025 1.00 97.19 204 TYR A O 1
ATOM 1565 N N . ASP A 1 205 ? -16.433 -6.553 25.761 1.00 97.88 205 ASP A N 1
ATOM 1566 C CA . ASP A 1 205 ? -16.759 -7.557 26.779 1.00 97.88 205 ASP A CA 1
ATOM 1567 C C . ASP A 1 205 ? -18.238 -7.990 26.692 1.00 97.88 205 ASP A C 1
ATOM 1569 O O . ASP A 1 205 ? -18.549 -9.164 26.884 1.00 97.88 205 ASP A O 1
ATOM 1573 N N . GLU A 1 206 ? -19.145 -7.063 26.362 1.00 97.25 206 GLU A N 1
ATOM 1574 C CA . GLU A 1 206 ? -20.586 -7.323 26.244 1.00 97.25 206 GLU A CA 1
ATOM 1575 C C . GLU A 1 206 ? -20.974 -8.008 24.925 1.00 97.25 206 GLU A C 1
ATOM 1577 O O . GLU A 1 206 ? -21.829 -8.894 24.905 1.00 97.25 206 GLU A O 1
ATOM 1582 N N . SER A 1 207 ? -20.373 -7.592 23.806 1.00 96.19 207 SER A N 1
ATOM 1583 C CA . SER A 1 207 ? -20.755 -8.049 22.457 1.00 96.19 207 SER A CA 1
ATOM 1584 C C . SER A 1 207 ? -19.785 -9.066 21.846 1.00 96.19 207 SER A C 1
ATOM 1586 O O . SER A 1 207 ? -20.048 -9.607 20.767 1.00 96.19 207 SER A O 1
ATOM 1588 N N . GLY A 1 208 ? -18.655 -9.322 22.507 1.00 96.44 208 GLY A N 1
ATOM 1589 C CA . GLY A 1 208 ? -17.578 -10.161 21.998 1.00 96.44 208 GLY A CA 1
ATOM 1590 C C . GLY A 1 208 ? -16.972 -9.630 20.688 1.00 96.44 208 GLY A C 1
ATOM 1591 O O . GLY A 1 208 ? -17.185 -8.477 20.307 1.00 96.44 208 GLY A O 1
ATOM 1592 N N . PRO A 1 209 ? -16.252 -10.478 19.928 1.00 96.06 209 PRO A N 1
ATOM 1593 C CA . PRO A 1 209 ? -15.578 -10.068 18.691 1.00 96.06 209 PRO A CA 1
ATOM 1594 C C . PRO A 1 209 ? -16.528 -9.579 17.585 1.00 96.06 209 PRO A C 1
ATOM 1596 O O . PRO A 1 209 ? -16.102 -8.860 16.683 1.00 96.06 209 PRO A O 1
ATOM 1599 N N . GLY A 1 210 ? -17.824 -9.909 17.656 1.00 95.50 210 GLY A N 1
ATOM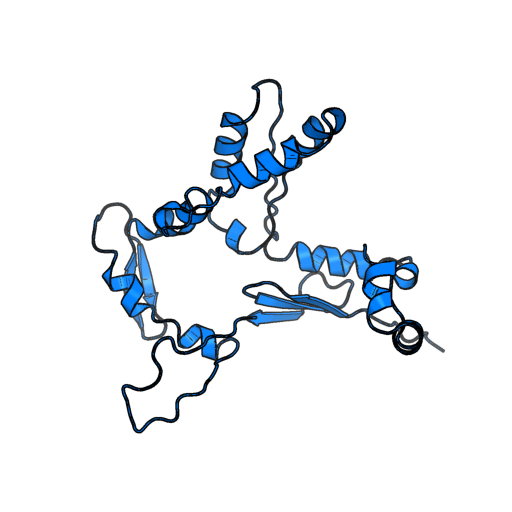 1600 C CA . GLY A 1 210 ? -18.821 -9.484 16.669 1.00 95.50 210 GLY A CA 1
ATOM 1601 C C . GLY A 1 210 ? -19.001 -7.965 16.575 1.00 95.50 210 GLY A C 1
ATOM 1602 O O . GLY A 1 210 ? -19.419 -7.466 15.530 1.00 95.50 210 GLY A O 1
ATOM 1603 N N . ILE A 1 211 ? -18.646 -7.213 17.624 1.00 95.81 211 ILE A N 1
ATOM 1604 C CA . ILE A 1 211 ? -18.725 -5.746 17.616 1.00 95.81 211 ILE A CA 1
ATOM 1605 C C . ILE A 1 211 ? -17.808 -5.110 16.563 1.00 95.81 211 ILE A C 1
ATOM 1607 O O . ILE A 1 211 ? -18.166 -4.083 15.988 1.00 95.81 211 ILE A O 1
ATOM 1611 N N . VAL A 1 212 ? -16.677 -5.753 16.246 1.00 93.69 212 VAL A N 1
ATOM 1612 C CA . VAL A 1 212 ? -15.734 -5.287 15.217 1.00 93.69 212 VAL A CA 1
ATOM 1613 C C . VAL A 1 212 ? -16.411 -5.258 13.850 1.00 93.69 212 VAL A C 1
ATOM 1615 O O . VAL A 1 212 ? -16.321 -4.267 13.133 1.00 93.69 212 VAL A O 1
ATOM 1618 N N . HIS A 1 213 ? -17.172 -6.300 13.514 1.00 92.88 213 HIS A N 1
ATOM 1619 C CA . HIS A 1 213 ? -17.905 -6.361 12.249 1.00 92.88 213 HIS A CA 1
ATOM 1620 C C . HIS A 1 213 ? -19.057 -5.360 12.167 1.00 92.88 213 HIS A C 1
ATOM 1622 O O . HIS A 1 213 ? -19.452 -5.007 11.068 1.00 92.88 213 HIS A O 1
ATOM 1628 N N . ARG A 1 214 ? -19.599 -4.912 13.306 1.00 89.62 214 ARG A N 1
ATOM 1629 C CA . ARG A 1 214 ? -20.702 -3.942 13.341 1.00 89.62 214 ARG A CA 1
ATOM 1630 C C . ARG A 1 214 ? -20.223 -2.496 13.212 1.00 89.62 214 ARG A C 1
ATOM 1632 O O . ARG A 1 214 ? -20.961 -1.667 12.697 1.00 89.62 214 ARG A O 1
ATOM 1639 N N . LYS A 1 215 ? -19.049 -2.177 13.764 1.00 90.88 215 LYS A N 1
ATOM 1640 C CA . LYS A 1 215 ? -18.528 -0.801 13.808 1.00 90.88 215 LYS A CA 1
ATOM 1641 C C . LYS A 1 215 ? -17.529 -0.481 12.694 1.00 90.88 215 LYS A C 1
ATOM 1643 O O . LYS A 1 215 ? -17.366 0.693 12.381 1.00 90.88 215 LYS A O 1
ATOM 1648 N N . CYS A 1 216 ? -16.854 -1.477 12.117 1.00 88.00 216 CYS A N 1
ATOM 1649 C CA . CYS A 1 216 ? -15.762 -1.242 11.164 1.00 88.00 216 CYS A CA 1
ATOM 1650 C C . CYS A 1 216 ? -16.101 -1.544 9.692 1.00 88.00 216 CYS A C 1
ATOM 1652 O O . CYS A 1 216 ? -15.283 -1.214 8.834 1.00 88.00 216 CYS A O 1
ATOM 1654 N N . PHE A 1 217 ? -17.248 -2.164 9.391 1.00 78.06 217 PHE A N 1
ATOM 1655 C CA . PHE A 1 217 ? -17.687 -2.553 8.042 1.00 78.06 217 PHE A CA 1
ATOM 1656 C C . PHE A 1 217 ? -19.192 -2.332 7.887 1.00 78.06 217 PHE A C 1
ATOM 1658 O O . PHE A 1 217 ? -19.621 -2.084 6.739 1.00 78.06 217 PHE A O 1
#

Radius of gyration: 22.55 Å; Cα contacts (8 Å, |Δi|>4): 251; chains: 1; bounding box: 53×52×62 Å